Protein AF-A0A9E6T936-F1 (afdb_monomer_lite)

Secondary structure (DSSP, 8-state):
---PPBPPHHHHHHHHHHHHHTTSTT---HHHHHHHHHHHHHHT-------GGGT-TTTTS-HHHHHHHHHHHHHHHHHHHHHHHHHHHHHHHHHHHHHHS-TT---SS-SHHHHHHHHHHHH--TTSS-HHHHHHHHHHHHHHHT-TTTGGGTTT----TT--HHHHHHHHHHHHHHHHHTT-SPPP--SSTT---HHHHHHHHHHHHHHHHHHHHHHHHHTTT--EEEETTEEEEHHHHHTTTTBTTHHHHHHHHHHHHHHH-

Sequence (265 aa):
MTDFELKLIDEHCAAVVELFVYGMEYGCDEEWLAGISMLGVASGIESVNYSRARFDTTLGYCESADEFSHHQEILENKLVASLCRFNFIWSAVESIIDVAIPRKLLTKPAGKINNACYFLKYHSFLSVGFSSYICCLNKLKALMLSSSQYGEFVKSNNFGEHISLAGQGLLIAYKLRNRLVHGSLGLPTTMQEDEAHIDNEIVELCSRLVLYTIQMLIAVHYRVLIPTVSWDFEEFDIQLAFTHVQYSQGLDILKGRMQLDLALD

Foldseek 3Di:
DPPFAFDALLLLLVLVLCQVPAFQPPDDDPLLVQLSVLSVVLSPLPFDDDAPVVPDPCAPVDPVVNVQRVLLRVQVRLLVSLVVSLVSLVSSLLSLLVVLFDPPDPDVVDDSLLSLQLVCVVQFDCVPQQPVLVVLLVVLQVLQCVDPLRNVLPVVVPPDPSGDSLSSLVSSLVVVVVCVVVVNDDRDRDPDNPDDDCSSVNSSSSSVSSSLSSLRSVLSRCCVPDQWTQDVNDIDGSNLSSSQSRGPCSVVVVVVVVVVVVVVD

Organism: NCBI:txid2745510

pLDDT: mean 88.0, std 10.22, range [47.12, 98.75]

Radius of gyration: 20.25 Å; chains: 1; bounding box: 56×36×64 Å

Structure (mmCIF, N/CA/C/O backbone):
data_AF-A0A9E6T936-F1
#
_entry.id   AF-A0A9E6T936-F1
#
loop_
_atom_site.group_PDB
_atom_site.id
_atom_site.type_symbol
_atom_site.label_atom_id
_atom_site.label_alt_id
_atom_site.label_comp_id
_atom_site.label_asym_id
_atom_site.label_entity_id
_atom_site.label_seq_id
_atom_site.pdbx_PDB_ins_code
_atom_site.Cartn_x
_atom_site.Cartn_y
_atom_site.Cartn_z
_atom_site.occupancy
_atom_site.B_iso_or_equiv
_atom_site.auth_seq_id
_atom_site.auth_comp_id
_atom_site.auth_asym_id
_atom_site.auth_atom_id
_atom_site.pdbx_PDB_model_num
ATOM 1 N N . MET A 1 1 ? -5.011 20.601 -11.955 1.00 47.12 1 MET A N 1
ATOM 2 C CA . MET A 1 1 ? -4.756 19.147 -11.960 1.00 47.12 1 MET A CA 1
ATOM 3 C C . MET A 1 1 ? -6.091 18.493 -12.213 1.00 47.12 1 MET A C 1
ATOM 5 O O . MET A 1 1 ? -7.011 18.779 -11.462 1.00 47.12 1 MET A O 1
ATOM 9 N N . THR A 1 2 ? -6.234 17.747 -13.303 1.00 51.03 2 THR A N 1
ATOM 10 C CA . THR A 1 2 ? -7.419 16.912 -13.519 1.00 51.03 2 THR A CA 1
ATOM 11 C C . THR A 1 2 ? -7.448 15.859 -12.420 1.00 51.03 2 THR A C 1
ATOM 13 O O . THR A 1 2 ? -6.486 15.111 -12.251 1.00 51.03 2 THR A O 1
ATOM 16 N N . ASP A 1 3 ? -8.502 15.901 -11.613 1.00 65.12 3 ASP A N 1
ATOM 17 C CA . ASP A 1 3 ? -8.705 15.025 -10.466 1.00 65.12 3 ASP A CA 1
ATOM 18 C C . ASP A 1 3 ? -9.215 13.684 -11.004 1.00 65.12 3 ASP A C 1
ATOM 20 O O . ASP A 1 3 ? -10.414 13.463 -11.156 1.00 65.12 3 ASP A O 1
ATOM 24 N N . PHE A 1 4 ? -8.289 12.843 -11.464 1.00 83.06 4 PHE A N 1
ATOM 25 C CA . PHE A 1 4 ? -8.644 11.519 -11.957 1.00 83.06 4 PHE A CA 1
ATOM 26 C C . PHE A 1 4 ? -9.071 10.649 -10.780 1.00 83.06 4 PHE A C 1
ATOM 28 O O . PHE A 1 4 ? -8.365 10.557 -9.773 1.00 83.06 4 PHE A O 1
ATOM 35 N N . GLU A 1 5 ? -10.215 9.992 -10.931 1.00 91.56 5 GLU A N 1
ATOM 36 C CA . GLU A 1 5 ? -10.744 9.088 -9.921 1.00 91.56 5 GLU A CA 1
ATOM 37 C C . GLU A 1 5 ? -9.770 7.926 -9.684 1.00 91.56 5 GLU A C 1
ATOM 39 O O . GLU A 1 5 ? -9.318 7.256 -10.621 1.00 91.56 5 GLU A O 1
ATOM 44 N N . LEU A 1 6 ? -9.408 7.718 -8.418 1.00 93.94 6 LEU A N 1
ATOM 45 C CA . LEU A 1 6 ? -8.588 6.588 -8.002 1.00 93.94 6 LEU A CA 1
ATOM 46 C C . LEU A 1 6 ? -9.483 5.372 -7.774 1.00 93.94 6 LEU A C 1
ATOM 48 O O . LEU A 1 6 ? -10.518 5.488 -7.124 1.00 93.94 6 LEU A O 1
ATOM 52 N N . LYS A 1 7 ? -9.007 4.203 -8.200 1.00 96.06 7 LYS A N 1
ATOM 53 C CA . LYS A 1 7 ? -9.626 2.910 -7.894 1.00 96.06 7 LYS A CA 1
ATOM 54 C C . LYS A 1 7 ? -9.765 2.695 -6.385 1.00 96.06 7 LYS A C 1
ATOM 56 O O . LYS A 1 7 ? -8.995 3.264 -5.597 1.00 96.06 7 LYS A O 1
ATOM 61 N N . LEU A 1 8 ? -10.676 1.828 -5.954 1.00 96.62 8 LEU A N 1
ATOM 62 C CA . LEU A 1 8 ? -10.681 1.316 -4.577 1.00 96.62 8 LEU A CA 1
ATOM 63 C C . LEU A 1 8 ? -9.409 0.485 -4.298 1.00 96.62 8 LEU A C 1
ATOM 65 O O . LEU A 1 8 ? -8.610 0.231 -5.196 1.00 96.62 8 LEU A O 1
ATOM 69 N N . ILE A 1 9 ? -9.094 0.175 -3.032 1.00 97.69 9 ILE A N 1
ATOM 70 C CA . ILE A 1 9 ? -7.806 -0.479 -2.690 1.00 97.69 9 ILE A CA 1
ATOM 71 C C . ILE A 1 9 ? -7.726 -1.887 -3.28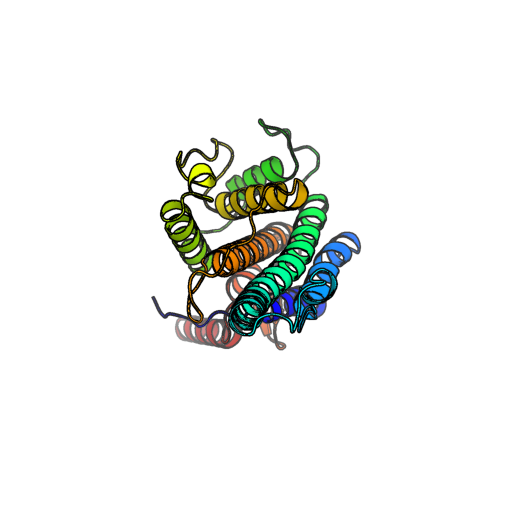4 1.00 97.69 9 ILE A C 1
ATOM 73 O O . ILE A 1 9 ? -6.690 -2.263 -3.821 1.00 97.69 9 ILE A O 1
ATOM 77 N N . ASP A 1 10 ? -8.808 -2.641 -3.188 1.00 97.50 10 ASP A N 1
ATOM 78 C CA . ASP A 1 10 ? -8.993 -3.958 -3.789 1.00 97.50 10 ASP A CA 1
ATOM 79 C C . ASP A 1 10 ? -8.877 -3.918 -5.319 1.00 97.50 10 ASP A C 1
ATOM 81 O O . ASP A 1 10 ? -8.108 -4.687 -5.895 1.00 97.50 10 ASP A O 1
ATOM 85 N N . GLU A 1 11 ? -9.535 -2.962 -5.971 1.00 97.94 11 GLU A N 1
ATOM 86 C CA . GLU A 1 11 ? -9.423 -2.745 -7.418 1.00 97.94 11 GLU A CA 1
ATOM 87 C C . GLU A 1 11 ? -8.002 -2.334 -7.840 1.00 97.94 11 GLU A C 1
ATOM 89 O O . GLU A 1 11 ? -7.504 -2.751 -8.884 1.00 97.94 11 GLU A O 1
ATOM 94 N N . HIS A 1 12 ? -7.317 -1.523 -7.029 1.00 97.88 12 HIS A N 1
ATOM 95 C CA . HIS A 1 12 ? -5.929 -1.125 -7.268 1.00 97.88 12 HIS A CA 1
ATOM 96 C C . HIS A 1 12 ? -4.981 -2.323 -7.121 1.00 97.88 12 HIS A C 1
ATOM 98 O O . HIS A 1 12 ? -4.085 -2.493 -7.949 1.00 97.88 12 HIS A O 1
ATOM 104 N N . CYS A 1 13 ? -5.198 -3.191 -6.128 1.00 98.50 13 CYS A N 1
ATOM 105 C CA . CYS A 1 13 ? -4.495 -4.470 -6.020 1.00 98.50 13 CYS A CA 1
ATOM 106 C C . CYS A 1 13 ? -4.702 -5.324 -7.277 1.00 98.50 13 CYS A C 1
ATOM 108 O O . CYS A 1 13 ? -3.716 -5.758 -7.870 1.00 98.50 13 CYS A O 1
ATOM 110 N N . ALA A 1 14 ? -5.956 -5.512 -7.703 1.00 98.06 14 ALA A N 1
ATOM 111 C CA . ALA A 1 14 ? -6.294 -6.302 -8.884 1.00 98.06 14 ALA A CA 1
ATOM 112 C C . ALA A 1 14 ? -5.615 -5.751 -10.144 1.00 98.06 14 ALA A C 1
ATOM 114 O O . ALA A 1 14 ? -4.968 -6.502 -10.866 1.00 98.06 14 ALA A O 1
ATOM 115 N N . ALA A 1 15 ? -5.668 -4.435 -10.354 1.00 97.38 15 ALA A N 1
ATOM 116 C CA . ALA A 1 15 ? -5.072 -3.797 -11.521 1.00 97.38 15 ALA A CA 1
ATOM 117 C C . ALA A 1 15 ? -3.535 -3.931 -11.550 1.00 97.38 15 ALA A C 1
ATOM 119 O O . ALA A 1 15 ? -2.949 -4.132 -12.611 1.00 97.38 15 ALA A O 1
ATOM 120 N N . VAL A 1 16 ? -2.860 -3.870 -10.392 1.00 97.31 16 VAL A N 1
ATOM 121 C CA . VAL A 1 16 ? -1.407 -4.128 -10.311 1.00 97.31 16 VAL A CA 1
ATOM 122 C C . VAL A 1 16 ? -1.084 -5.590 -10.620 1.00 97.31 16 VAL A C 1
ATOM 124 O O . VAL A 1 16 ? -0.107 -5.849 -11.319 1.00 97.31 16 VAL A O 1
ATOM 127 N N . VAL A 1 17 ? -1.887 -6.537 -10.120 1.00 96.81 17 VAL A N 1
ATOM 128 C CA . VAL A 1 17 ? -1.726 -7.970 -10.420 1.00 96.81 17 VAL A CA 1
ATOM 129 C C . VAL A 1 17 ? -1.914 -8.227 -11.908 1.00 96.81 17 VAL A C 1
ATOM 131 O O . VAL A 1 17 ? -1.073 -8.879 -12.515 1.00 96.81 17 VAL A O 1
ATOM 134 N N . GLU A 1 18 ? -2.983 -7.696 -12.496 1.00 94.94 18 GLU A N 1
ATOM 135 C CA . GLU A 1 18 ? -3.313 -7.870 -13.907 1.00 94.94 18 GLU A CA 1
ATOM 136 C C . GLU A 1 18 ? -2.194 -7.339 -14.806 1.00 94.94 18 GLU A C 1
ATOM 138 O O . GLU A 1 18 ? -1.670 -8.076 -15.641 1.00 94.94 18 GLU A O 1
ATOM 143 N N . LEU A 1 19 ? -1.759 -6.097 -14.573 1.00 95.06 19 LEU A N 1
ATOM 144 C CA . LEU A 1 19 ? -0.698 -5.477 -15.360 1.00 95.06 19 LEU A CA 1
ATOM 145 C C . LEU A 1 19 ? 0.639 -6.214 -15.209 1.00 95.06 19 LEU A C 1
ATOM 147 O O . LEU A 1 19 ? 1.376 -6.349 -16.181 1.00 95.06 19 LEU A O 1
ATOM 151 N N . PHE A 1 20 ? 0.961 -6.709 -14.011 1.00 94.62 20 PHE A N 1
ATOM 152 C CA . PHE A 1 20 ? 2.194 -7.464 -13.797 1.00 94.62 20 PHE A CA 1
ATOM 153 C C . PHE A 1 20 ? 2.145 -8.850 -14.450 1.00 94.62 20 PHE A C 1
ATOM 155 O O . PHE A 1 20 ? 3.089 -9.235 -15.125 1.00 94.62 20 PHE A O 1
ATOM 162 N N . VAL A 1 21 ? 1.068 -9.613 -14.246 1.00 92.56 21 VAL A N 1
ATOM 163 C CA . VAL A 1 21 ? 0.981 -11.014 -14.688 1.00 92.56 21 VAL A CA 1
ATOM 164 C C . VAL A 1 21 ? 0.731 -11.119 -16.188 1.00 92.56 21 VAL A C 1
ATOM 166 O O . VAL A 1 21 ? 1.361 -11.939 -16.850 1.00 92.56 21 VAL A O 1
ATOM 169 N N . TYR A 1 22 ? -0.185 -10.313 -16.723 1.00 90.38 22 TYR A N 1
ATOM 170 C CA . TYR A 1 22 ? -0.576 -10.393 -18.130 1.00 90.38 22 TYR A CA 1
ATOM 171 C C . TYR A 1 22 ? 0.158 -9.375 -18.996 1.00 90.38 22 TYR A C 1
ATOM 173 O O . TYR A 1 22 ? 0.425 -9.657 -20.158 1.00 90.38 22 TYR A O 1
ATOM 181 N N . GLY A 1 23 ? 0.524 -8.219 -18.438 1.00 89.69 23 GLY A N 1
ATOM 182 C CA . GLY A 1 23 ? 1.200 -7.178 -19.208 1.00 89.69 23 GLY A CA 1
ATOM 183 C C . GLY A 1 23 ? 2.701 -7.380 -19.382 1.00 89.69 23 GLY A C 1
ATOM 184 O O . GLY A 1 23 ? 3.296 -6.762 -20.263 1.00 89.69 23 GLY A O 1
ATOM 185 N N . MET A 1 24 ? 3.328 -8.255 -18.590 1.00 88.00 24 MET A N 1
ATOM 186 C CA . MET A 1 24 ? 4.767 -8.535 -18.654 1.00 88.00 24 MET A CA 1
ATOM 187 C C . MET A 1 24 ? 5.067 -9.927 -19.237 1.00 88.00 24 MET A C 1
ATOM 189 O O . MET A 1 24 ? 5.829 -10.689 -18.641 1.00 88.00 24 MET A O 1
ATOM 193 N N . GLU A 1 25 ? 4.486 -10.235 -20.406 1.00 67.44 25 GLU A N 1
ATOM 194 C CA . GLU A 1 25 ? 4.377 -11.560 -21.064 1.00 67.44 25 GLU A CA 1
ATOM 195 C C . GLU A 1 25 ? 5.609 -12.505 -21.003 1.00 67.44 25 GLU A C 1
ATOM 197 O O . GLU A 1 25 ? 5.433 -13.715 -21.144 1.00 67.44 25 GLU A O 1
ATOM 202 N N . TYR A 1 26 ? 6.842 -12.022 -20.775 1.00 61.03 26 TYR A N 1
ATOM 203 C CA . TYR A 1 26 ? 8.073 -12.833 -20.833 1.00 61.03 26 TYR A CA 1
ATOM 204 C C . TYR A 1 26 ? 9.158 -12.541 -19.768 1.00 61.03 26 TYR A C 1
ATOM 206 O O . TYR A 1 26 ? 10.345 -12.701 -20.059 1.00 61.03 26 TYR A O 1
ATOM 214 N N . GLY A 1 27 ? 8.826 -12.156 -18.526 1.00 61.59 27 GLY A N 1
ATOM 215 C CA . GLY A 1 27 ? 9.902 -11.903 -17.540 1.00 61.59 27 GLY A CA 1
ATOM 216 C C . GLY A 1 27 ? 9.576 -11.916 -16.050 1.00 61.59 27 GLY A C 1
ATOM 217 O O . GLY A 1 27 ? 10.326 -11.338 -15.259 1.00 61.59 27 GLY A O 1
ATOM 218 N N . CYS A 1 28 ? 8.485 -12.559 -15.643 1.00 67.00 28 CYS A N 1
ATOM 219 C CA . CYS A 1 28 ? 8.147 -12.678 -14.228 1.00 67.00 28 CYS A CA 1
ATOM 220 C C . CYS A 1 28 ? 8.894 -13.860 -13.592 1.00 67.00 28 CYS A C 1
ATOM 222 O O . CYS A 1 28 ? 8.544 -15.015 -13.828 1.00 67.00 28 CYS A O 1
ATOM 224 N N . ASP A 1 29 ? 9.896 -13.578 -12.757 1.00 78.38 29 ASP A N 1
ATOM 225 C CA . ASP A 1 29 ? 10.542 -14.617 -11.949 1.00 78.38 29 ASP A CA 1
ATOM 226 C C . ASP A 1 29 ? 9.555 -15.165 -10.900 1.00 78.38 29 ASP A C 1
ATOM 228 O O . ASP A 1 29 ? 8.748 -14.416 -10.337 1.00 78.38 29 ASP A O 1
ATOM 232 N N . GLU A 1 30 ? 9.647 -16.461 -10.577 1.00 83.75 30 GLU A N 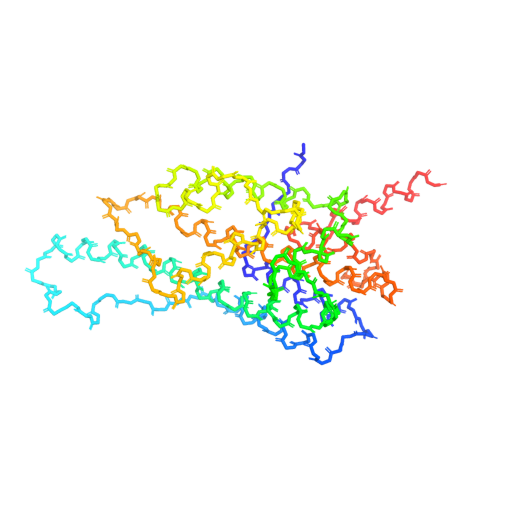1
ATOM 233 C CA . GLU A 1 30 ? 8.790 -17.112 -9.566 1.00 83.75 30 GLU A CA 1
ATOM 234 C C . GLU A 1 30 ? 8.819 -16.383 -8.210 1.00 83.75 30 GLU A C 1
ATOM 236 O O . GLU A 1 30 ? 7.814 -16.326 -7.498 1.00 83.75 30 GLU A O 1
ATOM 241 N N . GLU A 1 31 ? 9.954 -15.766 -7.867 1.00 86.44 31 GLU A N 1
ATOM 242 C CA . GLU A 1 31 ? 10.120 -15.012 -6.623 1.00 86.44 31 GLU A CA 1
ATOM 243 C C . GLU A 1 31 ? 9.224 -13.758 -6.568 1.00 86.44 31 GLU A C 1
ATOM 245 O O . GLU A 1 31 ? 8.696 -13.424 -5.504 1.00 86.44 31 GLU A O 1
ATOM 250 N N . TRP A 1 32 ? 8.981 -13.088 -7.703 1.00 91.94 32 TRP A N 1
ATOM 251 C CA . TRP A 1 32 ? 8.052 -11.954 -7.774 1.00 91.94 32 TRP A CA 1
ATOM 252 C C . TRP A 1 32 ? 6.598 -12.403 -7.631 1.00 91.94 32 TRP A C 1
ATOM 254 O O . TRP A 1 32 ? 5.807 -11.735 -6.956 1.00 91.94 32 TRP A O 1
ATOM 264 N N . LEU A 1 33 ? 6.247 -13.554 -8.214 1.00 91.94 33 LEU A N 1
ATOM 265 C CA . LEU A 1 33 ? 4.886 -14.089 -8.165 1.00 91.94 33 LEU A CA 1
ATOM 266 C C . LEU A 1 33 ? 4.417 -14.356 -6.734 1.00 91.94 33 LEU A C 1
ATOM 268 O O . LEU A 1 33 ? 3.232 -14.181 -6.454 1.00 91.94 33 LEU A O 1
ATOM 272 N N . ALA A 1 34 ? 5.315 -14.702 -5.808 1.00 92.00 34 ALA A N 1
ATOM 273 C CA . ALA A 1 34 ? 4.966 -14.854 -4.396 1.00 92.00 34 ALA A CA 1
ATOM 274 C C . ALA A 1 34 ? 4.409 -13.548 -3.795 1.00 92.00 34 ALA A C 1
ATOM 276 O O . ALA A 1 34 ? 3.356 -13.552 -3.155 1.00 92.00 34 ALA A O 1
ATOM 277 N N . GLY A 1 35 ? 5.078 -12.418 -4.046 1.00 94.12 35 GLY A N 1
ATOM 278 C CA . GLY A 1 35 ? 4.619 -11.104 -3.597 1.00 94.12 35 GLY A CA 1
ATOM 279 C C . GLY A 1 35 ? 3.354 -10.639 -4.320 1.00 94.12 35 GLY A C 1
ATOM 280 O O . GLY A 1 35 ? 2.415 -10.168 -3.680 1.00 94.12 35 GLY A O 1
ATOM 281 N N . ILE A 1 36 ? 3.288 -10.827 -5.639 1.00 96.31 36 ILE A N 1
ATOM 282 C CA . ILE A 1 36 ? 2.127 -10.443 -6.459 1.00 96.31 36 ILE A CA 1
ATOM 283 C C . ILE A 1 36 ? 0.881 -11.262 -6.096 1.00 96.31 36 ILE A C 1
ATOM 285 O O . ILE A 1 36 ? -0.212 -10.709 -6.001 1.00 96.31 36 ILE A O 1
ATOM 289 N N . SER A 1 37 ? 1.031 -12.547 -5.772 1.00 95.69 37 SER A N 1
ATOM 290 C CA . SER A 1 37 ? -0.084 -13.393 -5.322 1.00 95.69 37 SER A CA 1
ATOM 291 C C . SER A 1 37 ? -0.727 -12.873 -4.033 1.00 95.69 37 SER A C 1
ATOM 293 O O . SER A 1 37 ? -1.942 -12.969 -3.874 1.00 95.69 37 SER A O 1
ATOM 295 N N . MET A 1 38 ? 0.049 -12.262 -3.127 1.00 98.06 38 MET A N 1
ATOM 296 C CA . MET A 1 38 ? -0.506 -11.633 -1.921 1.00 98.06 38 MET A CA 1
ATOM 297 C C . MET A 1 38 ? -1.386 -10.420 -2.254 1.00 98.06 38 MET A C 1
ATOM 299 O O . MET A 1 38 ? -2.376 -10.185 -1.562 1.00 98.06 38 MET A O 1
ATOM 303 N N . LEU A 1 39 ? -1.085 -9.681 -3.329 1.00 98.25 39 LEU A N 1
ATOM 304 C CA . LEU A 1 39 ? -1.982 -8.630 -3.824 1.00 98.25 39 LEU A CA 1
ATOM 305 C C . LEU A 1 39 ? -3.282 -9.215 -4.379 1.00 98.25 39 LEU A C 1
ATOM 307 O O . LEU A 1 39 ? -4.337 -8.642 -4.134 1.00 98.25 39 LEU A O 1
ATOM 311 N N . GLY A 1 40 ? -3.223 -10.373 -5.044 1.00 97.69 40 GLY A N 1
ATOM 312 C CA . GLY A 1 40 ? -4.415 -11.097 -5.498 1.00 97.69 40 GLY A CA 1
ATOM 313 C C . GLY A 1 40 ? -5.319 -11.537 -4.340 1.00 97.69 40 GLY A C 1
ATOM 314 O O . GLY A 1 40 ? -6.543 -11.424 -4.415 1.00 97.69 40 GLY A O 1
ATOM 315 N N . VAL A 1 41 ? -4.728 -11.970 -3.220 1.00 98.06 41 VAL A N 1
ATOM 316 C CA . VAL A 1 41 ? -5.492 -12.246 -1.992 1.00 98.06 41 VAL A CA 1
ATOM 317 C C . VAL A 1 41 ? -6.099 -10.957 -1.439 1.00 98.06 41 VAL A C 1
ATOM 319 O O . VAL A 1 41 ? -7.283 -10.937 -1.118 1.00 98.06 41 VAL A O 1
ATOM 322 N N . ALA A 1 42 ? -5.327 -9.868 -1.371 1.00 98.25 42 ALA A N 1
ATOM 323 C CA . ALA A 1 42 ? -5.812 -8.574 -0.890 1.00 98.25 42 ALA A CA 1
ATOM 324 C C . ALA A 1 42 ? -6.992 -8.027 -1.718 1.00 98.25 42 ALA A C 1
ATOM 326 O O . ALA A 1 42 ? -7.940 -7.490 -1.138 1.00 98.25 42 ALA A O 1
ATOM 327 N N . SER A 1 43 ? -6.960 -8.185 -3.048 1.00 98.00 43 SER A N 1
ATOM 328 C CA . SER A 1 43 ? -8.069 -7.800 -3.929 1.00 98.00 43 SER A CA 1
ATOM 329 C C . SER A 1 43 ? -9.307 -8.671 -3.743 1.00 98.00 43 SER A C 1
ATOM 331 O O . SER A 1 43 ? -10.415 -8.175 -3.872 1.00 98.00 43 SER A O 1
ATOM 333 N N . GLY A 1 44 ? -9.138 -9.954 -3.413 1.00 97.00 44 GLY A N 1
ATOM 334 C CA . GLY A 1 44 ? -10.254 -10.885 -3.221 1.00 97.00 44 GLY A CA 1
ATOM 335 C C . GLY A 1 44 ? -10.973 -10.771 -1.872 1.00 97.00 44 GLY A C 1
ATOM 336 O O . GLY A 1 44 ? -11.951 -11.479 -1.643 1.00 97.00 44 GLY A O 1
ATOM 337 N N . ILE A 1 45 ? -10.504 -9.925 -0.948 1.00 96.25 45 ILE A N 1
ATOM 338 C CA . ILE A 1 45 ? -11.191 -9.709 0.332 1.00 96.25 45 ILE A CA 1
ATOM 339 C C . ILE A 1 45 ? -12.395 -8.802 0.086 1.00 96.25 45 ILE A C 1
ATOM 341 O O . ILE A 1 45 ? -12.249 -7.584 0.040 1.00 96.25 45 ILE A O 1
ATOM 345 N N . GLU A 1 46 ? -13.583 -9.386 -0.018 1.00 90.00 46 GLU A N 1
ATOM 346 C CA . GLU A 1 46 ? -14.842 -8.633 -0.107 1.00 90.00 46 GLU A CA 1
ATOM 347 C C . GLU A 1 46 ? -15.292 -8.126 1.271 1.00 90.00 46 GLU A C 1
ATOM 349 O O . GLU A 1 46 ? -15.712 -6.982 1.429 1.00 90.00 46 GLU A O 1
ATOM 354 N N . SER A 1 47 ? -15.180 -8.971 2.299 1.00 89.31 47 SER A N 1
ATOM 355 C CA . SER A 1 47 ? -15.594 -8.655 3.668 1.00 89.31 47 SER A CA 1
ATOM 356 C C . SER A 1 47 ? -14.824 -9.480 4.700 1.00 89.31 47 SER A C 1
ATOM 358 O O . SER A 1 47 ? -14.226 -10.510 4.386 1.00 89.31 47 SER A O 1
ATOM 360 N N . VAL A 1 48 ? -14.841 -9.023 5.953 1.00 92.25 48 VAL A N 1
ATOM 361 C CA . VAL A 1 48 ? -14.355 -9.783 7.109 1.00 92.25 48 VAL A CA 1
ATOM 362 C C . VAL A 1 48 ? -15.471 -9.829 8.143 1.00 92.25 48 VAL A C 1
ATOM 364 O O . VAL A 1 48 ? -16.040 -8.797 8.474 1.00 92.25 48 VAL A O 1
ATOM 367 N N . ASN A 1 49 ? -15.790 -11.023 8.644 1.00 90.94 49 ASN A N 1
ATOM 368 C CA . ASN A 1 49 ? -16.798 -11.197 9.686 1.00 90.94 49 ASN A CA 1
ATOM 369 C C . ASN A 1 49 ? -16.157 -10.989 11.064 1.00 90.94 49 ASN A C 1
ATOM 371 O O . ASN A 1 49 ? -15.448 -11.868 11.568 1.00 90.94 49 ASN A O 1
ATOM 375 N N . TYR A 1 50 ? -16.410 -9.826 11.658 1.00 89.75 50 TYR A N 1
ATOM 376 C CA . TYR A 1 50 ? -16.074 -9.507 13.036 1.00 89.75 50 TYR A CA 1
ATOM 377 C C . TYR A 1 50 ? -17.362 -9.325 13.848 1.00 89.75 50 TYR A C 1
ATOM 379 O O . TYR A 1 50 ? -18.296 -8.659 13.408 1.00 89.75 50 TYR A O 1
ATOM 387 N N . SER A 1 51 ? -17.417 -9.937 15.035 1.00 90.62 51 SER A N 1
ATOM 388 C CA . SER A 1 51 ? -18.575 -9.815 15.920 1.00 90.62 51 SER A CA 1
ATOM 389 C C . SER A 1 51 ? -18.178 -9.759 17.390 1.00 90.62 51 SER A C 1
ATOM 391 O O . SER A 1 51 ? -17.492 -10.659 17.894 1.00 90.62 51 SER A O 1
ATOM 393 N N . ARG A 1 52 ? -18.653 -8.717 18.080 1.00 88.81 52 ARG A N 1
ATOM 394 C CA . ARG A 1 52 ? -18.461 -8.481 19.517 1.00 88.81 52 ARG A CA 1
ATOM 395 C C . ARG A 1 52 ? -19.334 -9.390 20.367 1.00 88.81 52 ARG A C 1
ATOM 397 O O . ARG A 1 52 ? -18.906 -9.796 21.446 1.00 88.81 52 ARG A O 1
ATOM 404 N N . ALA A 1 53 ? -20.494 -9.796 19.846 1.00 88.44 53 ALA A N 1
ATOM 405 C CA . ALA A 1 53 ? -21.430 -10.704 20.514 1.00 88.44 53 ALA A CA 1
ATOM 406 C C . ALA A 1 53 ? -20.770 -12.009 20.997 1.00 88.44 53 ALA A C 1
ATOM 408 O O . ALA A 1 53 ? -21.204 -12.614 21.972 1.00 88.44 53 ALA A O 1
ATOM 409 N N . ARG A 1 54 ? -19.673 -12.436 20.355 1.00 86.69 54 ARG A N 1
ATOM 410 C CA . ARG A 1 54 ? -18.899 -13.622 20.757 1.00 86.69 54 ARG A CA 1
ATOM 411 C C . ARG A 1 54 ? -18.270 -13.515 22.149 1.00 86.69 54 ARG A C 1
ATOM 413 O O . ARG A 1 54 ? -17.935 -14.546 22.728 1.00 86.69 54 ARG A O 1
ATOM 420 N N . PHE A 1 55 ? -18.080 -12.301 22.658 1.00 84.50 55 PHE A N 1
ATOM 421 C CA . PHE A 1 55 ? -17.406 -12.028 23.929 1.00 84.50 55 PHE A CA 1
ATOM 422 C C . PHE A 1 55 ? -18.283 -11.241 24.911 1.00 84.50 55 PHE A C 1
ATOM 424 O O . PHE A 1 55 ? -17.837 -10.950 26.019 1.00 84.50 55 PHE A O 1
ATOM 431 N N . ASP A 1 56 ? -19.520 -10.923 24.526 1.00 86.62 56 ASP A N 1
ATOM 432 C CA . ASP A 1 56 ? -20.466 -10.164 25.336 1.00 86.62 56 ASP A CA 1
ATOM 433 C C . ASP A 1 56 ? -21.526 -11.093 25.941 1.00 86.62 56 ASP A C 1
ATOM 435 O O . ASP A 1 56 ? -22.545 -11.412 25.330 1.00 86.62 56 ASP A O 1
ATOM 439 N N . THR A 1 57 ? -21.288 -11.543 27.175 1.00 87.31 57 THR A N 1
ATOM 440 C CA . THR A 1 57 ? -22.255 -12.365 27.922 1.00 87.31 57 THR A CA 1
ATOM 441 C C . THR A 1 57 ? -23.479 -11.577 28.395 1.00 87.31 57 THR A C 1
ATOM 443 O O . THR A 1 57 ? -24.398 -12.170 28.957 1.00 87.31 57 THR A O 1
ATOM 446 N N . THR A 1 58 ? -23.468 -10.252 28.229 1.00 87.94 58 THR A N 1
ATOM 447 C CA . THR A 1 58 ? -24.520 -9.324 28.662 1.00 87.94 58 THR A CA 1
ATOM 448 C C . THR A 1 58 ? -25.362 -8.784 27.508 1.00 87.94 58 THR A C 1
ATOM 450 O O . THR A 1 58 ? -26.242 -7.955 27.741 1.00 87.94 58 THR A O 1
ATOM 453 N N . LEU A 1 59 ? -25.157 -9.298 26.293 1.00 88.06 59 LEU A N 1
ATOM 454 C CA . LEU A 1 59 ? -25.981 -8.971 25.135 1.00 88.06 59 LEU A CA 1
ATOM 455 C C . LEU A 1 59 ? -27.458 -9.309 25.401 1.00 88.06 59 LEU A C 1
ATOM 457 O O . LEU A 1 59 ? -27.782 -10.413 25.850 1.00 88.06 59 LEU A O 1
ATOM 461 N N . GLY A 1 60 ? -28.356 -8.370 25.110 1.00 88.69 60 GLY A N 1
ATOM 462 C CA . GLY A 1 60 ? -29.802 -8.522 25.284 1.00 88.69 60 GLY A CA 1
ATOM 463 C C . GLY A 1 60 ? -30.320 -8.157 26.678 1.00 88.69 60 GLY A C 1
ATOM 464 O O . GLY A 1 60 ? -31.522 -8.267 26.926 1.00 88.69 60 GLY A O 1
ATOM 465 N N . TYR A 1 61 ? -29.446 -7.748 27.606 1.00 90.75 61 TYR A N 1
ATOM 466 C CA . TYR A 1 61 ? -29.853 -7.338 28.956 1.00 90.75 61 TYR A CA 1
ATOM 467 C C . TYR A 1 61 ? -30.166 -5.840 29.057 1.00 90.75 61 TYR A C 1
ATOM 469 O O . TYR A 1 61 ? -30.898 -5.436 29.963 1.00 90.75 61 TYR A O 1
ATOM 477 N N . CYS A 1 62 ? -29.610 -5.011 28.169 1.00 92.69 62 CYS A N 1
ATOM 478 C CA . CYS A 1 62 ? -29.796 -3.563 28.176 1.00 92.69 62 CYS A CA 1
ATOM 479 C C . CYS A 1 62 ? -29.773 -3.017 26.748 1.00 92.69 62 CYS A C 1
ATOM 481 O O . CYS A 1 62 ? -28.719 -2.975 26.120 1.00 92.69 62 CYS A O 1
ATOM 483 N N . GLU A 1 63 ? -30.919 -2.521 26.285 1.00 90.38 63 GLU A N 1
ATOM 484 C CA . GLU A 1 63 ? -31.105 -2.007 24.923 1.00 90.38 63 GLU A CA 1
ATOM 485 C C . GLU A 1 63 ? -30.061 -0.946 24.539 1.00 90.38 63 GLU A C 1
ATOM 487 O O . GLU A 1 63 ? -29.409 -1.073 23.510 1.00 90.38 63 GLU A O 1
ATOM 492 N N . SER A 1 64 ? -29.805 0.043 25.402 1.00 89.31 64 SER A N 1
ATOM 493 C CA . SER A 1 64 ? -28.802 1.083 25.119 1.00 89.31 64 SER A CA 1
ATOM 494 C C . SER A 1 64 ? -27.364 0.552 25.080 1.00 89.31 64 SER A C 1
ATOM 496 O O . SER A 1 64 ? -26.516 1.109 24.386 1.00 89.31 64 SER A O 1
ATOM 498 N N . ALA A 1 65 ? -27.058 -0.506 25.840 1.00 89.19 65 ALA A N 1
ATOM 499 C CA . ALA A 1 65 ? -25.740 -1.139 25.785 1.00 89.19 65 ALA A CA 1
ATOM 500 C C . ALA A 1 65 ? -25.582 -1.967 24.502 1.00 89.19 65 ALA A C 1
ATOM 502 O O . ALA A 1 65 ? -24.521 -1.925 23.877 1.00 89.19 65 ALA A O 1
ATOM 503 N N . ASP A 1 66 ? -26.642 -2.665 24.092 1.00 89.88 66 ASP A N 1
ATOM 504 C CA . ASP A 1 66 ? -26.686 -3.442 22.854 1.00 89.88 66 ASP A CA 1
ATOM 505 C C . ASP A 1 66 ? -26.552 -2.529 21.624 1.00 89.88 66 ASP A C 1
ATOM 507 O O . ASP A 1 66 ? -25.770 -2.822 20.721 1.00 89.88 66 ASP A O 1
ATOM 511 N N . GLU A 1 67 ? -27.241 -1.386 21.621 1.00 89.12 67 GLU A N 1
ATOM 512 C CA . GLU A 1 67 ? -27.164 -0.363 20.572 1.00 89.12 67 GLU A CA 1
ATOM 513 C C . GLU A 1 67 ? -25.749 0.223 20.452 1.00 89.12 67 GLU A C 1
ATOM 515 O O . GLU A 1 67 ? -25.175 0.265 19.362 1.00 89.12 67 GLU A O 1
ATOM 520 N N . PHE A 1 68 ? -25.122 0.595 21.574 1.00 88.44 68 PHE A N 1
ATOM 521 C CA . PHE A 1 68 ? -23.717 1.014 21.581 1.00 88.44 68 PHE A CA 1
ATOM 522 C C . PHE A 1 68 ? -22.789 -0.081 21.032 1.00 88.44 68 PHE A C 1
ATOM 524 O O . PHE A 1 68 ? -21.908 0.191 20.213 1.00 88.44 68 PHE A O 1
ATOM 531 N N . SER A 1 69 ? -22.982 -1.329 21.472 1.00 89.62 69 SER A N 1
ATOM 532 C CA . SER A 1 69 ? -22.174 -2.471 21.033 1.00 89.62 69 SER A CA 1
ATOM 533 C C . SER A 1 69 ? -22.311 -2.711 19.528 1.00 89.62 69 SER A C 1
ATOM 535 O O . SER A 1 69 ? -21.311 -2.981 18.861 1.00 89.62 69 SER A O 1
ATOM 537 N N . HIS A 1 70 ? -23.516 -2.534 18.980 1.00 89.19 70 HIS A N 1
ATOM 538 C CA . HIS A 1 70 ? -23.793 -2.640 17.553 1.00 89.19 70 HIS A CA 1
ATOM 539 C C . HIS A 1 70 ? -23.063 -1.567 16.731 1.00 89.19 70 HIS A C 1
ATOM 541 O O . HIS A 1 70 ? -22.367 -1.903 15.772 1.00 89.19 70 HIS A O 1
ATOM 547 N N . HIS A 1 71 ? -23.136 -0.294 17.133 1.00 88.62 71 HIS A N 1
ATOM 548 C CA . HIS A 1 71 ? -22.411 0.787 16.452 1.00 88.62 71 HIS A CA 1
ATOM 549 C C . HIS A 1 71 ? -20.895 0.587 16.498 1.00 88.62 71 HIS A C 1
ATOM 551 O O . HIS A 1 71 ? -20.198 0.749 15.492 1.00 88.62 71 HIS A O 1
ATOM 557 N N . GLN A 1 72 ? -20.383 0.155 17.649 1.00 90.19 72 GLN A N 1
ATOM 558 C CA . GLN A 1 72 ? -18.974 -0.176 17.808 1.00 90.19 72 GLN A CA 1
ATOM 559 C C . GLN A 1 72 ? -18.558 -1.356 16.914 1.00 90.19 72 GLN A C 1
ATOM 561 O O . GLN A 1 72 ? -17.479 -1.333 16.325 1.00 90.19 72 GLN A O 1
ATOM 566 N N . GLU A 1 73 ? -19.416 -2.367 16.765 1.00 90.62 73 GLU A N 1
ATOM 567 C CA . GLU A 1 73 ? -19.170 -3.514 15.889 1.00 90.62 73 GLU A CA 1
ATOM 568 C C . GLU A 1 73 ? -19.114 -3.108 14.408 1.00 90.62 73 GLU A C 1
ATOM 570 O O . GLU A 1 73 ? -18.244 -3.595 13.684 1.00 90.62 73 GLU A O 1
ATOM 575 N N . ILE A 1 74 ? -19.985 -2.203 13.944 1.00 89.06 74 ILE A N 1
ATOM 576 C CA . ILE A 1 74 ? -19.947 -1.669 12.568 1.00 89.06 74 ILE A CA 1
ATOM 577 C C . ILE A 1 74 ? -18.608 -0.970 12.302 1.00 89.06 74 ILE A C 1
ATOM 579 O O . ILE A 1 74 ? -17.954 -1.216 11.281 1.00 89.06 74 ILE A O 1
ATOM 583 N N . LEU A 1 75 ? -18.181 -0.125 13.241 1.00 88.69 75 LEU A N 1
ATOM 584 C CA . LEU A 1 75 ? -16.925 0.608 13.159 1.00 88.69 75 LEU A CA 1
ATOM 585 C C . LEU A 1 75 ? -15.711 -0.329 13.093 1.00 88.69 75 LEU A C 1
ATOM 587 O O . LEU A 1 75 ? -14.856 -0.209 12.207 1.00 88.69 75 LEU A O 1
ATOM 591 N N . GLU A 1 76 ? -15.637 -1.268 14.037 1.00 90.69 76 GLU A N 1
ATOM 592 C CA . GLU A 1 76 ? -14.550 -2.237 14.142 1.00 90.69 76 GLU A CA 1
ATOM 593 C C . GLU A 1 76 ? -14.517 -3.160 12.920 1.00 90.69 76 GLU A C 1
ATOM 595 O O . GLU A 1 76 ? -13.432 -3.414 12.401 1.00 90.69 76 GLU A O 1
ATOM 600 N N . ASN A 1 77 ? -15.669 -3.591 12.390 1.00 91.06 77 ASN A N 1
ATOM 601 C CA . ASN A 1 77 ? -15.746 -4.392 11.162 1.00 91.06 77 ASN A CA 1
ATOM 602 C C . ASN A 1 77 ? -15.045 -3.706 9.985 1.00 91.06 77 ASN A C 1
ATOM 604 O O . ASN A 1 77 ? -14.226 -4.328 9.302 1.00 91.06 77 ASN A O 1
ATOM 608 N N . LYS A 1 78 ? -15.326 -2.415 9.764 1.00 90.19 78 LYS A N 1
ATOM 609 C CA . LYS A 1 78 ? -14.709 -1.648 8.673 1.00 90.19 78 LYS A CA 1
ATOM 610 C C . LYS A 1 78 ? -13.189 -1.577 8.835 1.00 90.19 78 LYS A C 1
ATOM 612 O O . LYS A 1 78 ? -12.449 -1.893 7.903 1.00 90.19 78 LYS A O 1
ATOM 617 N N . LEU A 1 79 ? -12.721 -1.232 10.037 1.00 92.44 79 LEU A N 1
ATOM 618 C CA . LEU A 1 79 ? -11.291 -1.151 10.333 1.00 92.44 79 LEU A CA 1
ATOM 619 C C . LEU A 1 79 ? -10.599 -2.517 10.206 1.00 92.44 79 LEU A C 1
ATOM 621 O O . LEU A 1 79 ? -9.520 -2.605 9.624 1.00 92.44 79 LEU A O 1
ATOM 625 N N . VAL A 1 80 ? -11.210 -3.587 10.718 1.00 94.06 80 VAL A N 1
ATOM 626 C CA . VAL A 1 80 ? -10.679 -4.955 10.648 1.00 94.06 80 VAL A CA 1
ATOM 627 C C . VAL A 1 80 ? -10.562 -5.422 9.198 1.00 94.06 80 VAL A C 1
ATOM 629 O O . VAL A 1 80 ? -9.533 -5.995 8.836 1.00 94.06 80 VAL A O 1
ATOM 632 N N . ALA A 1 81 ? -11.554 -5.139 8.349 1.00 94.38 81 ALA A N 1
ATOM 633 C CA . ALA A 1 81 ? -11.478 -5.445 6.923 1.00 94.38 81 ALA A CA 1
ATOM 634 C C . ALA A 1 81 ? -10.294 -4.724 6.252 1.00 94.38 81 ALA A C 1
ATOM 636 O O . ALA A 1 81 ? -9.495 -5.353 5.551 1.00 94.38 81 ALA A O 1
ATOM 637 N N . SER A 1 82 ? -10.119 -3.430 6.532 1.00 95.56 82 SER A N 1
ATOM 638 C CA . SER A 1 82 ? -8.992 -2.642 6.019 1.00 95.56 82 SER A CA 1
ATOM 639 C C . SER A 1 82 ? -7.637 -3.125 6.538 1.00 95.56 82 SER A C 1
ATOM 641 O O . SER A 1 82 ? -6.688 -3.221 5.762 1.00 95.56 82 SER A O 1
ATOM 643 N N . LEU A 1 83 ? -7.532 -3.492 7.818 1.00 96.62 83 LEU A N 1
ATOM 644 C CA . LEU A 1 83 ? -6.312 -4.055 8.409 1.00 96.62 83 LEU A CA 1
ATOM 645 C C . LEU A 1 83 ? -5.968 -5.429 7.823 1.00 96.62 83 LEU A C 1
ATOM 647 O O . LEU A 1 83 ? -4.795 -5.716 7.583 1.00 96.62 83 LEU A O 1
ATOM 651 N N . CYS A 1 84 ? -6.973 -6.271 7.570 1.00 97.31 84 CYS A N 1
ATOM 652 C CA . CYS A 1 84 ? -6.791 -7.566 6.921 1.00 97.31 84 CYS A CA 1
ATOM 653 C C . CYS A 1 84 ? -6.178 -7.382 5.528 1.00 97.31 84 CYS A C 1
ATOM 655 O O . CYS A 1 84 ? -5.126 -7.950 5.229 1.00 97.31 84 CYS A O 1
ATOM 657 N N . ARG A 1 85 ? -6.765 -6.495 4.716 1.00 97.94 85 ARG A N 1
ATOM 658 C CA . ARG A 1 85 ? -6.242 -6.163 3.386 1.00 97.94 85 ARG A CA 1
ATOM 659 C C . ARG A 1 85 ? -4.840 -5.555 3.453 1.00 97.94 85 ARG A C 1
ATOM 661 O O . ARG A 1 85 ? -3.950 -5.986 2.721 1.00 97.94 85 ARG A O 1
ATOM 668 N N . PHE A 1 86 ? -4.619 -4.608 4.366 1.00 98.38 86 PHE A N 1
ATOM 669 C CA . PHE A 1 86 ? -3.311 -3.997 4.596 1.00 98.38 86 PHE A CA 1
ATOM 670 C C . PHE A 1 86 ? -2.234 -5.037 4.922 1.00 98.38 86 PHE A C 1
ATOM 672 O O . PHE A 1 86 ? -1.131 -4.934 4.397 1.00 98.38 86 PHE A O 1
ATOM 679 N N . ASN A 1 87 ? -2.537 -6.055 5.734 1.00 98.12 87 ASN A N 1
ATOM 680 C CA . ASN A 1 87 ? -1.571 -7.102 6.070 1.00 98.12 87 ASN A CA 1
ATOM 681 C C . ASN A 1 87 ? -1.118 -7.896 4.839 1.00 98.12 87 ASN A C 1
ATOM 683 O O . ASN A 1 87 ? 0.078 -8.134 4.693 1.00 98.12 87 ASN A O 1
ATOM 687 N N . PHE A 1 88 ? -2.025 -8.247 3.924 1.00 98.50 88 PHE A N 1
ATOM 688 C CA . PHE A 1 88 ? -1.644 -8.924 2.679 1.00 98.50 88 PHE A CA 1
ATOM 689 C C . PHE A 1 88 ? -0.849 -8.008 1.737 1.00 98.50 88 PHE A C 1
ATOM 691 O O . PHE A 1 88 ? 0.168 -8.431 1.188 1.00 98.50 88 PHE A O 1
ATOM 698 N N . ILE A 1 89 ? -1.233 -6.733 1.615 1.00 98.75 89 ILE A N 1
ATOM 699 C CA . ILE A 1 89 ? -0.458 -5.736 0.852 1.00 98.75 89 ILE A CA 1
ATOM 700 C C . ILE A 1 89 ? 0.943 -5.547 1.460 1.00 98.75 89 ILE A C 1
ATOM 702 O O . ILE A 1 89 ? 1.939 -5.420 0.746 1.00 98.75 89 ILE A O 1
ATOM 706 N N . TRP A 1 90 ? 1.042 -5.560 2.787 1.00 98.38 90 TRP A N 1
ATOM 707 C CA . TRP A 1 90 ? 2.309 -5.477 3.499 1.00 98.38 90 TRP A CA 1
ATOM 708 C C . TRP A 1 90 ? 3.180 -6.720 3.253 1.00 98.38 90 TRP A C 1
ATOM 710 O O . TRP A 1 90 ? 4.363 -6.598 2.936 1.00 98.38 90 TRP A O 1
ATOM 720 N N . SER A 1 91 ? 2.601 -7.921 3.317 1.00 97.81 91 SER A N 1
ATOM 721 C CA . SER A 1 91 ? 3.300 -9.162 2.960 1.00 97.81 91 SER A CA 1
ATOM 722 C C . SER A 1 91 ? 3.797 -9.155 1.511 1.00 97.81 91 SER A C 1
ATOM 724 O O . SER A 1 91 ? 4.907 -9.626 1.246 1.00 97.81 91 SER A O 1
ATOM 726 N N . ALA A 1 92 ? 3.024 -8.571 0.588 1.00 98.12 92 ALA A N 1
ATOM 727 C CA . ALA A 1 92 ? 3.443 -8.379 -0.796 1.00 98.12 92 ALA A CA 1
ATOM 728 C C . ALA A 1 92 ? 4.713 -7.521 -0.883 1.00 98.12 92 ALA A C 1
ATOM 730 O O . ALA A 1 92 ? 5.706 -7.960 -1.465 1.00 98.12 92 ALA A O 1
ATOM 731 N N . VAL A 1 93 ? 4.728 -6.331 -0.262 1.00 98.06 93 VAL A N 1
ATOM 732 C CA . VAL A 1 93 ? 5.901 -5.442 -0.338 1.00 98.06 93 VAL A CA 1
ATOM 733 C C . VAL A 1 93 ? 7.124 -6.036 0.357 1.00 98.06 93 VAL A C 1
ATOM 735 O O . VAL A 1 93 ? 8.233 -5.888 -0.148 1.00 98.06 93 VAL A O 1
ATOM 738 N N . GLU A 1 94 ? 6.960 -6.745 1.480 1.00 96.44 94 GLU A N 1
ATOM 739 C CA . GLU A 1 94 ? 8.093 -7.384 2.161 1.00 96.44 94 GLU A CA 1
ATOM 740 C C . GLU A 1 94 ? 8.758 -8.459 1.301 1.00 96.44 94 GLU A C 1
ATOM 742 O O . GLU A 1 94 ? 9.987 -8.565 1.329 1.00 96.44 94 GLU A O 1
ATOM 747 N N . SER A 1 95 ? 7.955 -9.222 0.555 1.00 95.56 95 SER A N 1
ATOM 748 C CA . SER A 1 95 ? 8.433 -10.255 -0.370 1.00 95.56 95 SER A CA 1
ATOM 749 C C . SER A 1 95 ? 9.101 -9.619 -1.587 1.00 95.56 95 SER A C 1
ATOM 751 O O . SER A 1 95 ? 10.220 -9.970 -1.939 1.00 95.56 95 SER A O 1
ATOM 753 N N . ILE A 1 96 ? 8.466 -8.601 -2.174 1.00 95.81 96 ILE A N 1
ATOM 754 C CA . ILE A 1 96 ? 8.996 -7.879 -3.336 1.00 95.81 96 ILE A CA 1
ATOM 755 C C . ILE A 1 96 ? 10.320 -7.183 -3.012 1.00 95.81 96 ILE A C 1
ATOM 757 O O . ILE A 1 96 ? 11.226 -7.192 -3.838 1.00 95.81 96 ILE A O 1
ATOM 761 N N . ILE A 1 97 ? 10.482 -6.616 -1.813 1.00 95.56 97 ILE A N 1
ATOM 762 C CA . ILE A 1 97 ? 11.751 -6.001 -1.401 1.00 95.56 97 ILE A CA 1
ATOM 763 C C . ILE A 1 97 ? 12.907 -7.013 -1.433 1.00 95.56 97 ILE A C 1
ATOM 765 O O . ILE A 1 97 ? 14.013 -6.632 -1.813 1.00 95.56 97 ILE A O 1
ATOM 769 N N . ASP A 1 98 ? 12.679 -8.279 -1.064 1.00 92.81 98 ASP A N 1
ATOM 770 C CA . ASP A 1 98 ? 13.743 -9.298 -1.054 1.00 92.81 98 ASP A CA 1
ATOM 771 C C . ASP A 1 98 ? 14.273 -9.630 -2.453 1.00 92.81 98 ASP A C 1
ATOM 773 O O . ASP A 1 98 ? 15.431 -10.041 -2.580 1.00 92.81 98 ASP A O 1
ATOM 777 N N . VAL A 1 99 ? 13.442 -9.424 -3.476 1.00 92.12 99 VAL A N 1
ATOM 778 C CA . VAL A 1 99 ? 13.750 -9.718 -4.881 1.00 92.12 99 VAL A CA 1
ATOM 779 C C . VAL A 1 99 ? 14.234 -8.464 -5.608 1.00 92.12 99 VAL A C 1
ATOM 781 O O . VAL A 1 99 ? 15.269 -8.465 -6.273 1.00 92.12 99 VAL A O 1
ATOM 784 N N . ALA A 1 100 ? 13.515 -7.353 -5.444 1.00 91.19 100 ALA A N 1
ATOM 785 C CA . ALA A 1 100 ? 13.759 -6.117 -6.175 1.00 91.19 100 ALA A CA 1
ATOM 786 C C . ALA A 1 100 ? 15.070 -5.429 -5.772 1.00 91.19 100 ALA A C 1
ATOM 788 O O . ALA A 1 100 ? 15.666 -4.715 -6.583 1.00 91.19 100 ALA A O 1
ATOM 789 N N . ILE A 1 101 ? 15.500 -5.598 -4.515 1.00 90.88 101 ILE A N 1
ATOM 790 C CA . ILE A 1 101 ? 16.576 -4.808 -3.916 1.00 90.88 101 ILE A CA 1
ATOM 791 C C . ILE A 1 101 ? 17.821 -5.675 -3.674 1.00 90.88 101 ILE A C 1
ATOM 793 O O . ILE A 1 101 ? 17.758 -6.685 -2.971 1.00 90.88 101 ILE A O 1
ATOM 797 N N . PRO A 1 102 ? 19.008 -5.262 -4.1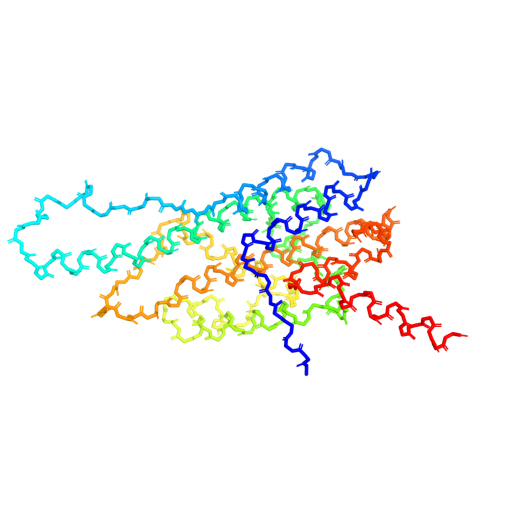63 1.00 84.50 102 PRO A N 1
ATOM 798 C CA . PRO A 1 102 ? 20.239 -6.016 -3.948 1.00 84.50 102 PRO A CA 1
ATOM 799 C C . PRO A 1 102 ? 20.583 -6.199 -2.459 1.00 84.50 102 PRO A C 1
ATOM 801 O O . PRO A 1 102 ? 20.719 -5.229 -1.709 1.00 84.50 102 PRO A O 1
ATOM 804 N N . ARG A 1 103 ? 20.862 -7.445 -2.043 1.00 74.56 103 ARG A N 1
ATOM 805 C CA . ARG A 1 103 ? 21.172 -7.826 -0.642 1.00 74.56 103 ARG A CA 1
ATOM 806 C C . ARG A 1 103 ? 22.378 -7.105 -0.012 1.00 74.56 103 ARG A C 1
ATOM 808 O O . ARG A 1 103 ? 22.545 -7.142 1.202 1.00 74.56 103 ARG A O 1
ATOM 815 N N . LYS A 1 104 ? 23.240 -6.469 -0.814 1.00 71.25 104 LYS A N 1
ATOM 816 C CA . LYS A 1 104 ? 24.486 -5.816 -0.362 1.00 71.25 104 LYS A CA 1
ATOM 817 C C . LYS A 1 104 ? 24.320 -4.352 0.066 1.00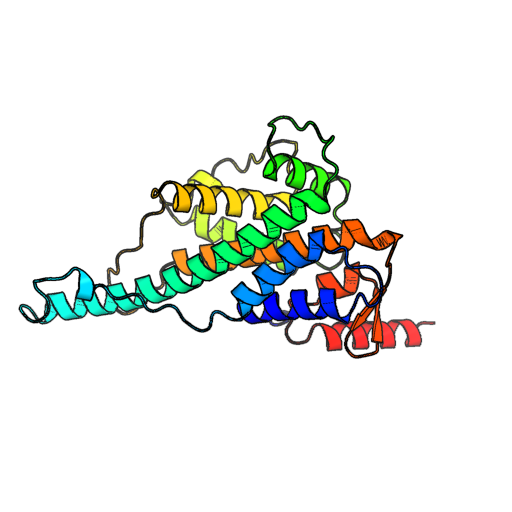 71.25 104 LYS A C 1
ATOM 819 O O . LYS A 1 104 ? 25.317 -3.707 0.385 1.00 71.25 104 LYS A O 1
ATOM 824 N N . LEU A 1 105 ? 23.104 -3.809 0.079 1.00 72.62 105 LEU A N 1
ATOM 825 C CA . LEU A 1 105 ? 22.869 -2.457 0.582 1.00 72.62 105 LEU A CA 1
ATOM 826 C C . LEU A 1 105 ? 23.005 -2.443 2.110 1.00 72.62 105 LEU A C 1
ATOM 828 O O . LEU A 1 105 ? 22.143 -2.926 2.840 1.00 72.62 105 LEU A O 1
ATOM 832 N N . LEU A 1 106 ? 24.131 -1.916 2.591 1.00 68.38 106 LEU A N 1
ATOM 833 C CA . LEU A 1 106 ? 24.404 -1.709 4.011 1.00 68.38 106 LEU A CA 1
ATOM 834 C C . LEU A 1 106 ? 24.006 -0.282 4.393 1.00 68.38 106 LEU A C 1
ATOM 836 O O . LEU A 1 106 ? 24.859 0.602 4.500 1.00 68.38 106 LEU A O 1
ATOM 840 N N . THR A 1 107 ? 22.708 -0.029 4.569 1.00 72.25 107 THR A N 1
ATOM 841 C CA . THR A 1 107 ? 22.260 1.282 5.049 1.00 72.25 107 THR A CA 1
ATOM 842 C C . THR A 1 107 ? 22.506 1.435 6.543 1.00 72.25 107 THR A C 1
ATOM 844 O O . THR A 1 107 ? 22.535 0.469 7.308 1.00 72.25 107 THR A O 1
ATOM 847 N N . LYS A 1 108 ? 22.646 2.686 6.981 1.00 76.69 108 LYS A N 1
ATOM 848 C CA . LYS A 1 108 ? 22.589 3.063 8.392 1.00 76.69 108 LYS A CA 1
ATOM 849 C C . LYS A 1 108 ? 21.397 4.006 8.571 1.00 76.69 108 LYS A C 1
ATOM 851 O O . LYS A 1 108 ? 21.430 5.081 7.979 1.00 76.69 108 LYS A O 1
ATOM 856 N N . PRO A 1 109 ? 20.368 3.633 9.354 1.00 81.06 109 PRO A N 1
ATOM 857 C CA . PRO A 1 109 ? 20.197 2.374 10.090 1.00 81.06 109 PRO A CA 1
ATOM 858 C C . PRO A 1 109 ? 19.974 1.156 9.179 1.00 81.06 109 PRO A C 1
ATOM 860 O O . PRO A 1 109 ? 19.464 1.282 8.066 1.00 81.06 109 PRO A O 1
ATOM 863 N N . ALA A 1 110 ? 20.353 -0.025 9.670 1.00 82.75 110 ALA A N 1
ATOM 864 C CA . ALA A 1 110 ? 20.122 -1.285 8.971 1.00 82.75 110 ALA A CA 1
ATOM 865 C C . ALA A 1 110 ? 18.632 -1.668 9.003 1.00 82.75 110 ALA A C 1
ATOM 867 O O . ALA A 1 110 ? 17.872 -1.216 9.864 1.00 82.75 110 ALA A O 1
ATOM 868 N N . GLY A 1 111 ? 18.216 -2.518 8.069 1.00 87.69 111 GLY A N 1
ATOM 869 C CA . GLY A 1 111 ? 16.888 -3.128 8.055 1.00 87.69 111 GLY A CA 1
ATOM 870 C C . GLY A 1 111 ? 16.244 -3.098 6.677 1.00 87.69 111 GLY A C 1
ATOM 871 O O . GLY A 1 111 ? 16.503 -2.199 5.880 1.00 87.69 111 GLY A O 1
ATOM 872 N N . LYS A 1 112 ? 15.365 -4.071 6.421 1.00 90.94 112 LYS A N 1
ATOM 873 C CA . LYS A 1 112 ? 14.698 -4.274 5.127 1.00 90.94 112 LYS A CA 1
ATOM 874 C C . LYS A 1 112 ? 14.030 -2.996 4.598 1.00 90.94 112 LYS A C 1
ATOM 876 O O . LYS A 1 112 ? 14.293 -2.575 3.477 1.00 90.94 112 LYS A O 1
ATOM 881 N N . ILE A 1 113 ? 13.238 -2.331 5.440 1.00 93.94 113 ILE A N 1
ATOM 882 C CA . ILE A 1 113 ? 12.527 -1.100 5.065 1.00 93.94 113 ILE A CA 1
ATOM 883 C C . ILE A 1 113 ? 13.489 0.072 4.838 1.00 93.94 113 ILE A C 1
ATOM 885 O O . ILE A 1 113 ? 13.313 0.837 3.895 1.00 93.94 113 ILE A O 1
ATOM 889 N N . ASN A 1 114 ? 14.544 0.196 5.647 1.00 91.94 114 ASN A N 1
ATOM 890 C CA . ASN A 1 114 ? 15.547 1.248 5.459 1.00 91.94 114 ASN A CA 1
ATOM 891 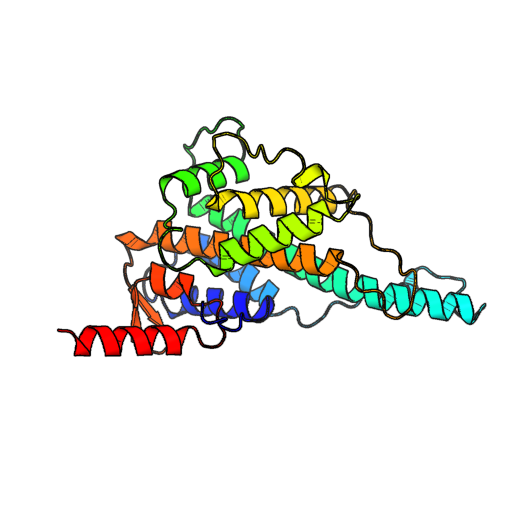C C . ASN A 1 114 ? 16.323 1.062 4.148 1.00 91.94 114 ASN A C 1
ATOM 893 O O . ASN A 1 114 ? 16.537 2.040 3.431 1.00 91.94 114 ASN A O 1
ATOM 897 N N . ASN A 1 115 ? 16.665 -0.185 3.806 1.00 91.62 115 ASN A N 1
ATOM 898 C CA . ASN A 1 115 ? 17.272 -0.542 2.526 1.00 91.62 115 ASN A CA 1
ATOM 899 C C . ASN A 1 115 ? 16.357 -0.175 1.354 1.00 91.62 115 ASN A C 1
ATOM 901 O O . ASN A 1 115 ? 16.827 0.413 0.383 1.00 91.62 115 ASN A O 1
ATOM 905 N N . ALA A 1 116 ? 15.057 -0.456 1.466 1.00 94.25 116 ALA A N 1
ATOM 906 C CA . ALA A 1 116 ? 14.084 -0.092 0.442 1.00 94.25 116 ALA A CA 1
ATOM 907 C C . ALA A 1 116 ? 13.947 1.425 0.266 1.00 94.25 116 ALA A C 1
ATOM 909 O O . ALA A 1 116 ? 14.034 1.922 -0.855 1.00 94.25 116 ALA A O 1
ATOM 910 N N . CYS A 1 117 ? 13.824 2.183 1.358 1.00 93.69 117 CYS A N 1
ATOM 911 C CA . CYS A 1 117 ? 13.779 3.646 1.298 1.00 93.69 117 CYS A CA 1
ATOM 912 C C . CYS A 1 117 ? 15.048 4.240 0.670 1.00 93.69 117 CYS A C 1
ATOM 914 O O . CYS A 1 117 ? 14.957 5.155 -0.151 1.00 93.69 117 CYS A O 1
ATOM 916 N N . TYR A 1 118 ? 16.219 3.706 1.027 1.00 92.50 118 TYR A N 1
ATOM 917 C CA . TYR A 1 118 ? 17.490 4.120 0.440 1.00 92.50 118 TYR A CA 1
ATOM 918 C C . TYR A 1 118 ? 17.549 3.793 -1.053 1.00 92.50 118 TYR A C 1
ATOM 920 O O . TYR A 1 118 ? 17.890 4.658 -1.850 1.00 92.50 118 TYR A O 1
ATOM 928 N N . PHE A 1 119 ? 17.164 2.582 -1.458 1.00 92.69 119 PHE A N 1
ATOM 929 C CA . PHE A 1 119 ? 17.115 2.197 -2.867 1.00 92.69 119 PHE A CA 1
ATOM 930 C C . PHE A 1 119 ? 16.207 3.136 -3.678 1.00 92.69 119 PHE A C 1
ATOM 932 O O . PHE A 1 119 ? 16.629 3.706 -4.686 1.00 92.69 119 PHE A O 1
ATOM 939 N N . LEU A 1 120 ? 14.993 3.400 -3.188 1.00 91.88 120 LEU A N 1
ATOM 940 C CA . LEU A 1 120 ? 14.059 4.328 -3.828 1.00 91.88 120 LEU A CA 1
ATOM 941 C C . LEU A 1 120 ? 14.618 5.752 -3.905 1.00 91.88 120 LEU A C 1
ATOM 943 O O . LEU A 1 120 ? 14.411 6.430 -4.909 1.00 91.88 120 LEU A O 1
ATOM 947 N N . LYS A 1 121 ? 15.373 6.219 -2.905 1.00 91.25 121 LYS A N 1
ATOM 948 C CA . LYS A 1 121 ? 16.010 7.545 -2.944 1.00 91.25 121 LYS A CA 1
ATOM 949 C C . LYS A 1 121 ? 16.901 7.750 -4.174 1.00 91.25 121 LYS A C 1
ATOM 951 O O . LYS A 1 121 ? 16.904 8.858 -4.700 1.00 91.25 121 LYS A O 1
ATOM 956 N N . TYR A 1 122 ? 17.621 6.724 -4.625 1.00 89.69 122 TYR A N 1
ATOM 957 C CA . TYR A 1 122 ? 18.569 6.850 -5.742 1.00 89.69 122 TYR A CA 1
ATOM 958 C C . TYR A 1 122 ? 18.017 6.388 -7.091 1.00 89.69 122 TYR A C 1
ATOM 960 O O . TYR A 1 122 ? 18.572 6.761 -8.122 1.00 89.69 122 TYR A O 1
ATOM 968 N N . HIS A 1 123 ? 16.943 5.595 -7.102 1.00 88.69 123 HIS A N 1
ATOM 969 C CA . HIS A 1 123 ? 16.435 4.994 -8.337 1.00 88.69 123 HIS A CA 1
ATOM 970 C C . HIS A 1 123 ? 15.004 5.396 -8.713 1.00 88.69 123 HIS A C 1
ATOM 972 O O . HIS A 1 123 ? 14.628 5.211 -9.873 1.00 88.69 123 HIS A O 1
ATOM 978 N N . SER A 1 124 ? 14.217 5.942 -7.776 1.00 78.56 124 SER A N 1
ATOM 979 C CA . SER A 1 124 ? 12.829 6.336 -8.053 1.00 78.56 124 SER A CA 1
ATOM 980 C C . SER A 1 124 ? 12.740 7.505 -9.035 1.00 78.56 124 SER A C 1
ATOM 982 O O . SER A 1 124 ? 13.620 8.360 -9.111 1.00 78.56 124 SER A O 1
ATOM 984 N N . PHE A 1 125 ? 11.631 7.541 -9.769 1.00 72.31 125 PHE A N 1
ATOM 985 C CA . PHE A 1 125 ? 11.336 8.508 -10.826 1.00 72.31 125 PHE A CA 1
ATOM 986 C C . PHE A 1 125 ? 10.097 9.349 -10.486 1.00 72.31 125 PHE A C 1
ATOM 988 O O . PHE A 1 125 ? 9.302 9.678 -11.358 1.00 72.31 125 PHE A O 1
ATOM 995 N N . LEU A 1 126 ? 9.935 9.741 -9.214 1.00 65.81 126 LEU A N 1
ATOM 996 C CA . LEU A 1 126 ? 8.802 10.555 -8.727 1.00 65.81 126 LEU A CA 1
ATOM 997 C C . LEU A 1 126 ? 8.468 11.789 -9.594 1.00 65.81 126 LEU A C 1
ATOM 999 O O . LEU A 1 126 ? 7.354 12.298 -9.516 1.00 65.81 126 LEU A O 1
ATOM 1003 N N . SER A 1 127 ? 9.418 12.276 -10.399 1.00 56.56 127 SER A N 1
ATOM 1004 C CA . SER A 1 127 ? 9.245 13.368 -11.358 1.00 56.56 127 SER A CA 1
ATOM 1005 C C . SER A 1 127 ? 8.284 13.070 -12.519 1.00 56.56 127 SER A C 1
ATOM 1007 O O . SER A 1 127 ? 7.845 14.018 -13.162 1.00 56.56 127 SER A O 1
ATOM 1009 N N . VAL A 1 128 ? 7.932 11.807 -12.792 1.00 54.50 128 VAL A N 1
ATOM 1010 C CA . VAL A 1 128 ? 6.996 11.421 -13.864 1.00 54.50 128 VAL A CA 1
ATOM 1011 C C . VAL A 1 128 ? 5.803 10.665 -13.261 1.00 54.50 128 VAL A C 1
ATOM 1013 O O . VAL A 1 128 ? 5.954 9.585 -12.705 1.00 54.50 128 VAL A O 1
ATOM 1016 N N . GLY A 1 129 ? 4.599 11.240 -13.340 1.00 60.31 129 GLY A N 1
ATOM 1017 C CA . GLY A 1 129 ? 3.329 10.510 -13.165 1.00 60.31 129 GLY A CA 1
ATOM 1018 C C . GLY A 1 129 ? 2.833 10.212 -11.737 1.00 60.31 129 GLY A C 1
ATOM 1019 O O . GLY A 1 129 ? 1.648 9.946 -11.572 1.00 60.31 129 GLY A O 1
ATOM 1020 N N . PHE A 1 130 ? 3.653 10.329 -10.687 1.00 77.38 130 PHE A N 1
ATOM 1021 C CA . PHE A 1 130 ? 3.259 9.972 -9.305 1.00 77.38 130 PHE A CA 1
ATOM 1022 C C . PHE A 1 130 ? 2.658 11.127 -8.465 1.00 77.38 130 PHE A C 1
ATOM 1024 O O . PHE A 1 130 ? 2.865 11.216 -7.252 1.00 77.38 130 PHE A O 1
ATOM 1031 N N . SER A 1 131 ? 1.873 12.029 -9.064 1.00 85.88 131 SER A N 1
ATOM 1032 C CA . SER A 1 131 ? 1.211 13.113 -8.307 1.00 85.88 131 SER A CA 1
ATOM 1033 C C . SER A 1 131 ? 0.222 12.589 -7.259 1.00 85.88 131 SER A C 1
ATOM 1035 O O . SER A 1 131 ? 0.093 13.168 -6.178 1.00 85.88 131 SER A O 1
ATOM 1037 N N . SER A 1 132 ? -0.440 11.469 -7.553 1.00 89.94 132 SER A N 1
ATOM 1038 C CA . SER A 1 132 ? -1.362 10.786 -6.643 1.00 89.94 132 SER A CA 1
ATOM 1039 C C . SER A 1 132 ? -0.662 10.290 -5.373 1.00 89.94 132 SER A C 1
ATOM 1041 O O . SER A 1 132 ? -1.194 10.477 -4.281 1.00 89.94 132 SER A O 1
ATOM 1043 N N . TYR A 1 133 ? 0.563 9.756 -5.478 1.00 93.56 133 TYR A N 1
ATOM 1044 C CA . TYR A 1 133 ? 1.380 9.377 -4.318 1.00 93.56 133 TYR A CA 1
ATOM 1045 C C . TYR A 1 133 ? 1.622 10.571 -3.393 1.00 93.56 133 TYR A C 1
ATOM 1047 O O . TYR A 1 133 ? 1.413 10.472 -2.184 1.00 93.56 133 TYR A O 1
ATOM 1055 N N . ILE A 1 134 ? 2.022 11.716 -3.956 1.00 92.38 134 ILE A N 1
ATOM 1056 C CA . ILE A 1 134 ? 2.303 12.933 -3.181 1.00 92.38 134 ILE A CA 1
ATOM 1057 C C . ILE A 1 134 ? 1.027 13.428 -2.490 1.00 92.38 134 ILE A C 1
ATOM 1059 O O . ILE A 1 134 ? 1.065 13.773 -1.308 1.00 92.38 134 ILE A O 1
ATOM 1063 N N . CYS A 1 135 ? -0.106 13.416 -3.197 1.00 92.69 135 CYS A N 1
ATOM 1064 C CA . CYS A 1 135 ? -1.407 13.778 -2.639 1.00 92.69 135 CYS A CA 1
ATOM 1065 C C . CYS A 1 135 ? -1.793 12.864 -1.463 1.00 92.69 135 CYS A C 1
ATOM 1067 O O . CYS A 1 135 ? -2.063 13.357 -0.365 1.00 92.69 135 CYS A O 1
ATOM 1069 N N . CYS A 1 136 ? -1.724 11.540 -1.649 1.00 95.12 136 CYS A N 1
ATOM 1070 C CA . CYS A 1 136 ? -2.006 10.560 -0.598 1.00 95.12 136 CYS A CA 1
ATOM 1071 C C . CYS A 1 136 ? -1.081 10.733 0.613 1.00 95.12 136 CYS A C 1
ATOM 1073 O O . CYS A 1 136 ? -1.546 10.703 1.751 1.00 95.12 136 CYS A O 1
ATOM 1075 N N . LEU A 1 137 ? 0.217 10.958 0.389 1.00 95.06 137 LEU A N 1
ATOM 1076 C CA . LEU A 1 137 ? 1.187 11.155 1.463 1.00 95.06 137 LEU A CA 1
ATOM 1077 C C . LEU A 1 137 ? 0.899 12.433 2.259 1.00 95.06 137 LEU A C 1
ATOM 1079 O O . LEU A 1 137 ? 0.954 12.417 3.489 1.00 95.06 137 LEU A O 1
ATOM 1083 N N . ASN A 1 138 ? 0.579 13.535 1.580 1.00 94.19 138 ASN A N 1
ATOM 1084 C CA . ASN A 1 138 ? 0.235 14.793 2.239 1.00 94.19 138 ASN A CA 1
ATOM 1085 C C . ASN A 1 138 ? -1.060 14.665 3.046 1.00 94.19 138 ASN A C 1
ATOM 1087 O O . ASN A 1 138 ? -1.096 15.097 4.199 1.00 94.19 138 ASN A O 1
ATOM 1091 N N . LYS A 1 139 ? -2.083 14.013 2.480 1.00 95.50 139 LYS A N 1
ATOM 1092 C CA . LYS A 1 139 ? -3.344 13.730 3.173 1.00 95.50 139 LYS A CA 1
AT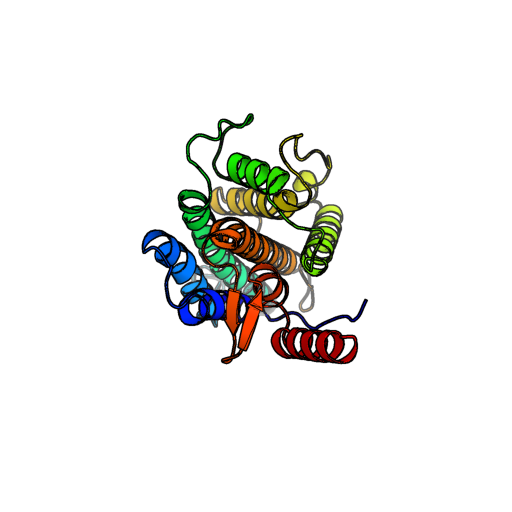OM 1093 C C . LYS A 1 139 ? -3.119 12.876 4.422 1.00 95.50 139 LYS A C 1
ATOM 1095 O O . LYS A 1 139 ? -3.582 13.238 5.499 1.00 95.50 139 LYS A O 1
ATOM 1100 N N . LEU A 1 140 ? -2.332 11.804 4.305 1.00 95.56 140 LEU A N 1
ATOM 1101 C CA . LEU A 1 140 ? -1.980 10.940 5.432 1.00 95.56 140 LEU A CA 1
ATOM 1102 C C . LEU A 1 140 ? -1.285 11.728 6.546 1.00 95.56 140 LEU A C 1
ATOM 1104 O O . LEU A 1 140 ? -1.686 11.655 7.704 1.00 95.56 140 LEU A O 1
ATOM 1108 N N . LYS A 1 141 ? -0.271 12.529 6.204 1.00 93.81 141 LYS A N 1
ATOM 1109 C CA . LYS A 1 141 ? 0.429 13.363 7.189 1.00 93.81 141 LYS A CA 1
ATOM 1110 C C . LYS A 1 141 ? -0.510 14.346 7.882 1.00 93.81 141 LYS A C 1
ATOM 1112 O O . LYS A 1 141 ? -0.396 14.507 9.093 1.00 93.81 141 LYS A O 1
ATOM 1117 N N . ALA A 1 142 ? -1.421 14.980 7.143 1.00 92.94 142 ALA A N 1
ATOM 1118 C CA . ALA A 1 142 ? -2.396 15.906 7.709 1.00 92.94 142 ALA A CA 1
ATOM 1119 C C . ALA A 1 142 ? -3.306 15.209 8.735 1.00 92.94 142 ALA A C 1
ATOM 1121 O O . ALA A 1 142 ? -3.384 15.667 9.874 1.00 92.94 142 ALA A O 1
ATOM 1122 N N . LEU A 1 143 ? -3.891 14.059 8.376 1.00 92.69 143 LEU A N 1
ATOM 1123 C CA . LEU A 1 143 ? -4.748 13.266 9.271 1.00 92.69 143 LEU A CA 1
ATOM 1124 C C . LEU A 1 143 ? -4.009 12.813 10.535 1.00 92.69 143 LEU A C 1
ATOM 1126 O O . LEU A 1 143 ? -4.521 12.903 11.653 1.00 92.69 143 LEU A O 1
ATOM 1130 N N . MET A 1 144 ? -2.768 12.360 10.378 1.00 91.50 144 MET A N 1
ATOM 1131 C CA . MET A 1 144 ? -1.970 11.891 11.505 1.00 91.50 144 MET A CA 1
ATOM 1132 C C . MET A 1 144 ? -1.552 13.023 12.439 1.00 91.50 144 MET A C 1
ATOM 1134 O O . MET A 1 144 ? -1.503 12.815 13.646 1.00 91.50 144 MET A O 1
ATOM 1138 N N . LEU A 1 145 ? -1.266 14.216 11.909 1.00 89.44 145 LEU A N 1
ATOM 1139 C CA . LEU A 1 145 ? -0.955 15.392 12.725 1.00 89.44 145 LEU A CA 1
ATOM 1140 C C . LEU A 1 145 ? -2.173 15.887 13.511 1.00 89.44 145 LEU A C 1
ATOM 1142 O O . LEU A 1 145 ? -2.000 16.364 14.631 1.00 89.44 145 LEU A O 1
ATOM 1146 N N . SER A 1 146 ? -3.385 15.738 12.966 1.00 86.75 146 SER A N 1
ATOM 1147 C CA . SER A 1 146 ? -4.625 16.056 13.685 1.00 86.75 146 SER A CA 1
ATOM 1148 C C . SER A 1 146 ? -4.993 15.045 14.776 1.00 86.75 146 SER A C 1
ATOM 1150 O O . SER A 1 146 ? -5.873 15.326 15.583 1.00 86.75 146 SER A O 1
ATOM 1152 N N . SER A 1 147 ? -4.317 13.893 14.845 1.00 84.06 147 SER A N 1
ATOM 1153 C CA . SER A 1 147 ? -4.609 12.837 15.815 1.00 84.06 147 SER A CA 1
ATOM 1154 C C . SER A 1 147 ? -3.524 12.688 16.872 1.00 84.06 147 SER A C 1
ATOM 1156 O O . SER A 1 147 ? -2.346 12.489 16.566 1.00 84.06 147 SER A O 1
ATOM 1158 N N . SER A 1 148 ? -3.920 12.700 18.145 1.00 80.81 148 SER A N 1
ATOM 1159 C CA . SER A 1 148 ? -3.009 12.456 19.268 1.00 80.81 148 SER A CA 1
ATOM 1160 C C . SER A 1 148 ? -2.374 11.061 19.213 1.00 80.81 148 SER A C 1
ATOM 1162 O O . SER A 1 148 ? -1.192 10.922 19.529 1.00 80.81 148 SER A O 1
ATOM 1164 N N . GLN A 1 149 ? -3.119 10.053 18.746 1.00 82.56 149 GLN A N 1
ATOM 1165 C CA . GLN A 1 149 ? -2.665 8.665 18.630 1.00 82.56 149 GLN A CA 1
ATOM 1166 C C . GLN A 1 149 ? -1.546 8.498 17.596 1.00 82.56 149 GLN A C 1
ATOM 1168 O O . GLN A 1 149 ? -0.608 7.731 17.827 1.00 82.56 149 GLN A O 1
ATOM 1173 N N . TYR A 1 150 ? -1.627 9.210 16.469 1.00 85.12 150 TYR A N 1
ATOM 1174 C CA . TYR A 1 150 ? -0.734 9.023 15.318 1.00 85.12 150 TYR A CA 1
ATOM 1175 C C . TYR A 1 150 ? 0.319 10.121 15.152 1.00 85.12 150 TYR A C 1
ATOM 1177 O O . TYR A 1 150 ? 1.313 9.911 14.450 1.00 85.12 150 TYR A O 1
ATOM 1185 N N . GLY A 1 151 ? 0.151 11.271 15.810 1.00 78.50 151 GLY A N 1
ATOM 1186 C CA . GLY A 1 151 ? 0.988 12.451 15.602 1.00 78.50 151 GLY A CA 1
ATOM 1187 C C . GLY A 1 151 ? 2.482 12.201 15.812 1.00 78.50 151 GLY A C 1
ATOM 1188 O O . GLY A 1 151 ? 3.309 12.773 15.105 1.00 78.50 151 GLY A O 1
ATOM 1189 N N . GLU A 1 152 ? 2.860 11.291 16.713 1.00 78.44 152 GLU A N 1
ATOM 1190 C CA . GLU A 1 152 ? 4.265 10.917 16.940 1.00 78.44 152 GLU A CA 1
ATOM 1191 C C . GLU A 1 152 ? 4.965 10.341 15.701 1.00 78.44 152 GLU A C 1
ATOM 1193 O O . GLU A 1 152 ? 6.184 10.458 15.572 1.00 78.44 152 GLU A O 1
ATOM 1198 N N . PHE A 1 153 ? 4.230 9.762 14.746 1.00 74.44 153 PHE A N 1
ATOM 1199 C CA . PHE A 1 153 ? 4.839 9.178 13.549 1.00 74.44 153 PHE A CA 1
ATOM 1200 C C . PHE A 1 153 ? 5.415 10.244 12.609 1.00 74.44 153 PHE A C 1
ATOM 1202 O O . PHE A 1 153 ? 6.377 9.938 11.894 1.00 74.44 153 PHE A O 1
ATOM 1209 N N . VAL A 1 154 ? 4.848 11.459 12.638 1.00 75.19 154 VAL A N 1
ATOM 1210 C CA . VAL A 1 154 ? 5.113 12.561 11.692 1.00 75.19 154 VAL A CA 1
ATOM 1211 C C . VAL A 1 154 ? 5.679 13.814 12.382 1.00 75.19 154 VAL A C 1
ATOM 1213 O O . VAL A 1 154 ? 6.305 14.637 11.720 1.00 75.19 154 VAL A O 1
ATOM 1216 N N . LYS A 1 155 ? 5.540 13.945 13.712 1.00 68.00 155 LYS A N 1
ATOM 1217 C CA . LYS A 1 155 ? 5.879 15.145 14.511 1.00 68.00 155 LYS A CA 1
ATOM 1218 C C . LYS A 1 155 ? 7.272 15.738 14.282 1.00 68.00 155 LYS A C 1
ATOM 1220 O O . LYS A 1 155 ? 7.435 16.940 14.450 1.00 68.00 155 LYS A O 1
ATOM 1225 N N . SER A 1 156 ? 8.275 14.943 13.914 1.00 60.56 156 SER A N 1
ATOM 1226 C CA . SER A 1 156 ? 9.628 15.462 13.678 1.00 60.56 156 SER A CA 1
ATOM 1227 C C . SER A 1 156 ? 9.909 15.844 12.224 1.00 60.56 156 SER A C 1
ATOM 1229 O O . SER A 1 156 ? 10.936 16.468 11.974 1.00 60.56 156 SER A O 1
ATOM 1231 N N . ASN A 1 157 ? 9.078 15.416 11.257 1.00 65.62 157 ASN A N 1
ATOM 1232 C CA . ASN A 1 157 ? 9.400 15.381 9.817 1.00 65.62 157 ASN A CA 1
ATOM 1233 C C . ASN A 1 157 ? 10.818 14.843 9.499 1.00 65.62 157 ASN A C 1
ATOM 1235 O O . ASN A 1 157 ? 11.317 14.983 8.383 1.00 65.62 157 ASN A O 1
ATOM 1239 N N . ASN A 1 158 ? 11.468 14.204 10.473 1.00 72.38 158 ASN A N 1
ATOM 1240 C CA . ASN A 1 158 ? 12.840 13.755 10.403 1.00 72.38 158 ASN A CA 1
ATOM 1241 C C . ASN A 1 158 ? 12.801 12.255 10.148 1.00 72.38 158 ASN A C 1
ATOM 1243 O O . ASN A 1 158 ? 12.792 11.437 11.068 1.00 72.38 158 ASN A O 1
ATOM 1247 N N . PHE A 1 159 ? 12.690 11.916 8.868 1.00 81.88 159 PHE A N 1
ATOM 1248 C CA . PHE A 1 159 ? 12.656 10.537 8.393 1.00 81.88 159 PHE A CA 1
ATOM 1249 C C . PHE A 1 159 ? 14.070 9.926 8.288 1.00 81.88 159 PHE A C 1
ATOM 1251 O O . PHE A 1 159 ? 14.203 8.736 8.034 1.00 81.88 159 PHE A O 1
ATOM 1258 N N . GLY A 1 160 ? 15.127 10.703 8.552 1.00 83.44 160 GLY A N 1
ATOM 1259 C CA . GLY A 1 160 ? 16.517 10.302 8.343 1.00 83.44 160 GLY A CA 1
ATOM 1260 C C . GLY A 1 160 ? 17.001 10.586 6.919 1.00 83.44 160 GLY A C 1
ATOM 1261 O O . GLY A 1 160 ? 16.221 10.638 5.969 1.00 83.44 160 GLY A O 1
ATOM 1262 N N . GLU A 1 161 ? 18.311 10.784 6.764 1.00 85.56 161 GLU A N 1
ATOM 1263 C CA . GLU A 1 161 ? 18.919 11.205 5.493 1.00 85.56 161 GLU A CA 1
ATOM 1264 C C . GLU A 1 161 ? 18.766 10.173 4.370 1.00 85.56 161 GLU A C 1
ATOM 1266 O O . GLU A 1 161 ? 18.803 10.526 3.191 1.00 85.56 161 GLU A O 1
ATOM 1271 N N . HIS A 1 162 ? 18.591 8.893 4.701 1.00 84.19 162 HIS A N 1
ATOM 1272 C CA . HIS A 1 162 ? 18.418 7.806 3.737 1.00 84.19 162 HIS A CA 1
ATOM 1273 C C . HIS A 1 162 ? 17.023 7.762 3.104 1.00 84.19 162 HIS A C 1
ATOM 1275 O O . HIS A 1 162 ? 16.825 7.004 2.159 1.00 84.19 162 HIS A O 1
ATOM 1281 N N . ILE A 1 163 ? 16.069 8.570 3.577 1.00 88.94 163 ILE A N 1
ATOM 1282 C CA . ILE A 1 163 ? 14.669 8.512 3.143 1.00 88.94 163 ILE A CA 1
ATOM 1283 C C . ILE A 1 163 ? 14.320 9.737 2.295 1.00 88.94 163 ILE A C 1
ATOM 1285 O O . ILE A 1 163 ? 14.246 10.861 2.789 1.00 88.94 163 ILE A O 1
ATOM 1289 N N . SER A 1 164 ? 14.068 9.516 1.002 1.00 90.81 164 SER A N 1
ATOM 1290 C CA . SER A 1 164 ? 13.486 10.529 0.112 1.00 90.81 164 SER A CA 1
ATOM 1291 C C . SER A 1 164 ? 11.961 10.565 0.228 1.00 90.81 164 SER A C 1
ATOM 1293 O O . SER A 1 164 ? 11.356 9.738 0.910 1.00 90.81 164 SER A O 1
ATOM 1295 N N . LEU A 1 165 ? 11.315 11.482 -0.500 1.00 91.12 165 LEU A N 1
ATOM 1296 C CA . LEU A 1 165 ? 9.855 11.539 -0.606 1.00 91.12 165 LEU A CA 1
ATOM 1297 C C . LEU A 1 165 ? 9.236 10.177 -0.990 1.00 91.12 165 LEU A C 1
ATOM 1299 O O . LEU A 1 165 ? 8.194 9.822 -0.442 1.00 91.12 165 LEU A O 1
ATOM 1303 N N . ALA A 1 166 ? 9.908 9.383 -1.834 1.00 91.69 166 ALA A N 1
ATOM 1304 C CA . ALA A 1 166 ? 9.444 8.065 -2.292 1.00 91.69 166 ALA A CA 1
ATOM 1305 C C . ALA A 1 166 ? 9.408 7.009 -1.177 1.00 91.69 166 ALA A C 1
ATOM 1307 O O . ALA A 1 166 ? 8.626 6.071 -1.246 1.00 91.69 166 ALA A O 1
ATOM 1308 N N . GLY A 1 167 ? 10.249 7.151 -0.148 1.00 93.12 167 GLY A N 1
ATOM 1309 C CA . GLY A 1 167 ? 10.320 6.204 0.969 1.00 93.12 167 GLY A CA 1
ATOM 1310 C C . GLY A 1 167 ? 9.456 6.586 2.174 1.00 93.12 167 GLY A C 1
ATOM 1311 O O . GLY A 1 167 ? 9.272 5.779 3.083 1.00 93.12 167 GLY A O 1
ATOM 1312 N N . GLN A 1 168 ? 8.924 7.812 2.223 1.00 94.12 168 GLN A N 1
ATOM 1313 C CA . GLN A 1 168 ? 8.189 8.292 3.399 1.00 94.12 168 GLN A CA 1
ATOM 1314 C C . GLN A 1 168 ? 6.890 7.518 3.637 1.00 94.12 168 GLN A C 1
ATOM 1316 O O . GLN A 1 168 ? 6.611 7.160 4.781 1.00 94.12 168 GLN A O 1
ATOM 1321 N N . GLY A 1 169 ? 6.124 7.225 2.580 1.00 95.12 169 GLY A N 1
ATOM 1322 C CA . GLY A 1 169 ? 4.891 6.447 2.689 1.00 95.12 169 GLY A CA 1
ATOM 1323 C C . GLY A 1 169 ? 5.144 5.040 3.230 1.00 95.12 169 GLY A C 1
ATOM 1324 O O . GLY A 1 169 ? 4.504 4.635 4.199 1.00 95.12 169 GLY A O 1
ATOM 1325 N N . LEU A 1 170 ? 6.153 4.347 2.687 1.00 96.44 170 LEU A N 1
ATOM 1326 C CA . LEU A 1 170 ? 6.569 3.024 3.159 1.00 96.44 170 LEU A CA 1
ATOM 1327 C C . LEU A 1 170 ? 6.986 3.044 4.637 1.00 96.44 170 LEU A C 1
ATOM 1329 O O . LEU A 1 170 ? 6.589 2.168 5.404 1.00 96.44 170 LEU A O 1
ATOM 1333 N N . LEU A 1 171 ? 7.760 4.047 5.067 1.00 94.69 171 LEU A N 1
ATOM 1334 C CA . LEU A 1 171 ? 8.191 4.139 6.463 1.00 94.69 171 LEU A CA 1
ATOM 1335 C C . LEU A 1 171 ? 7.022 4.413 7.420 1.00 94.69 171 LEU A C 1
ATOM 1337 O O . LEU A 1 171 ? 6.993 3.872 8.526 1.00 94.69 171 LEU A O 1
ATOM 1341 N N . ILE A 1 172 ? 6.066 5.260 7.033 1.00 95.06 172 ILE A N 1
ATOM 1342 C CA . ILE A 1 172 ? 4.878 5.515 7.858 1.00 95.06 172 ILE A CA 1
ATOM 1343 C C . ILE A 1 172 ? 4.038 4.237 7.973 1.00 95.06 172 ILE A C 1
ATOM 1345 O O . ILE A 1 172 ? 3.684 3.848 9.088 1.00 95.06 172 ILE A O 1
ATOM 1349 N N . ALA A 1 173 ? 3.808 3.536 6.858 1.00 96.56 173 ALA A N 1
ATOM 1350 C CA . ALA A 1 173 ? 3.115 2.249 6.847 1.00 96.56 173 ALA A CA 1
ATOM 1351 C C . ALA A 1 173 ? 3.831 1.200 7.720 1.00 96.56 173 ALA A C 1
ATOM 1353 O O . ALA A 1 173 ? 3.182 0.485 8.480 1.00 96.56 173 ALA A O 1
ATOM 1354 N N . TYR A 1 174 ? 5.168 1.169 7.707 1.00 95.56 174 TYR A N 1
ATOM 1355 C CA . TYR A 1 174 ? 5.964 0.312 8.592 1.00 95.56 174 TYR A CA 1
ATOM 1356 C C . TYR A 1 174 ? 5.703 0.588 10.080 1.00 95.56 174 TYR A C 1
ATOM 1358 O O . TYR A 1 174 ? 5.532 -0.344 10.867 1.00 95.56 174 TYR A O 1
ATOM 1366 N N . LYS A 1 175 ? 5.641 1.865 10.484 1.00 93.19 175 LYS A N 1
ATOM 1367 C CA . LYS A 1 175 ? 5.331 2.241 11.876 1.00 93.19 175 LYS A CA 1
ATOM 1368 C C . LYS A 1 175 ? 3.925 1.790 12.279 1.00 93.19 175 LYS A C 1
ATOM 1370 O O . LYS A 1 175 ? 3.759 1.258 13.377 1.00 93.19 175 LYS A O 1
ATOM 1375 N N . LEU A 1 176 ? 2.942 1.963 11.392 1.00 94.06 176 LEU A N 1
ATOM 1376 C CA . LEU A 1 176 ? 1.572 1.489 11.602 1.00 94.06 176 LEU A CA 1
ATOM 1377 C C . LEU A 1 176 ? 1.534 -0.038 11.768 1.00 94.06 176 LEU A C 1
ATOM 1379 O O . LEU A 1 176 ? 0.999 -0.535 12.759 1.00 94.06 176 LEU A O 1
ATOM 1383 N N . ARG A 1 177 ? 2.176 -0.776 10.854 1.00 95.06 177 ARG A N 1
ATOM 1384 C CA . ARG A 1 177 ? 2.280 -2.239 10.907 1.00 95.06 177 ARG A CA 1
ATOM 1385 C C . ARG A 1 177 ? 2.912 -2.718 12.207 1.00 95.06 177 ARG A C 1
ATOM 1387 O O . ARG A 1 177 ? 2.400 -3.638 12.835 1.00 95.06 177 ARG A O 1
ATOM 1394 N N . ASN A 1 178 ? 4.012 -2.105 12.638 1.00 93.19 178 ASN A N 1
ATOM 1395 C CA . ASN A 1 178 ? 4.660 -2.494 13.889 1.00 93.19 178 ASN A CA 1
ATOM 1396 C C . ASN A 1 178 ? 3.750 -2.269 15.093 1.00 93.19 178 ASN A C 1
ATOM 1398 O O . ASN A 1 178 ? 3.697 -3.120 15.976 1.00 93.19 178 ASN A O 1
ATOM 1402 N N . ARG A 1 179 ? 2.991 -1.169 15.122 1.00 91.38 179 ARG A N 1
ATOM 1403 C CA . ARG A 1 179 ? 2.014 -0.962 16.192 1.00 91.38 179 ARG A CA 1
ATOM 1404 C C . ARG A 1 179 ? 0.956 -2.054 16.237 1.00 91.38 179 ARG A C 1
ATOM 1406 O O . ARG A 1 179 ? 0.679 -2.546 17.330 1.00 91.38 179 ARG A O 1
ATOM 1413 N N . LEU A 1 180 ? 0.416 -2.434 15.078 1.00 92.44 180 LEU A N 1
ATOM 1414 C CA . LEU A 1 180 ? -0.559 -3.516 14.956 1.00 92.44 180 LEU A CA 1
ATOM 1415 C C . LEU A 1 180 ? 0.014 -4.840 15.480 1.00 92.44 180 LEU A C 1
ATOM 1417 O O . LEU A 1 180 ? -0.571 -5.452 16.366 1.00 92.44 180 LEU A O 1
ATOM 1421 N N . VAL A 1 181 ? 1.188 -5.248 14.990 1.00 91.81 181 VAL A N 1
ATOM 1422 C CA . VAL A 1 181 ? 1.833 -6.519 15.372 1.00 91.81 181 VAL A CA 1
ATOM 1423 C C . VAL A 1 181 ? 2.194 -6.566 16.857 1.00 91.81 181 VAL A C 1
ATOM 1425 O O . VAL A 1 181 ? 2.117 -7.621 17.479 1.00 91.81 181 VAL A O 1
ATOM 1428 N N . HIS A 1 182 ? 2.558 -5.430 17.450 1.00 90.94 182 HIS A N 1
ATOM 1429 C CA . HIS A 1 182 ? 2.840 -5.335 18.882 1.00 90.94 182 HIS A CA 1
ATOM 1430 C C . HIS A 1 182 ? 1.591 -5.083 19.745 1.00 90.94 182 HIS A C 1
ATOM 1432 O O . HIS A 1 182 ? 1.733 -4.868 20.946 1.00 90.94 182 HIS A O 1
ATOM 1438 N N . GLY A 1 183 ? 0.382 -5.072 19.166 1.00 87.69 183 GLY A N 1
ATOM 1439 C CA . GLY A 1 183 ? -0.872 -4.860 19.902 1.00 87.69 183 GLY A CA 1
ATOM 1440 C C . GLY A 1 183 ? -1.012 -3.463 20.519 1.00 87.69 183 GLY A C 1
ATOM 1441 O O . GLY A 1 183 ? -1.799 -3.265 21.436 1.00 87.69 183 GLY A O 1
ATOM 1442 N N . SER A 1 184 ? -0.229 -2.494 20.040 1.00 87.44 184 SER A N 1
ATOM 1443 C CA . SER A 1 184 ? -0.223 -1.104 20.527 1.00 87.44 184 SER A CA 1
ATOM 1444 C C . SER A 1 184 ? -1.035 -0.154 19.644 1.00 87.44 184 SER A C 1
ATOM 1446 O O . SER A 1 184 ? -1.095 1.048 19.907 1.00 87.44 184 SER A O 1
ATOM 1448 N N . LEU A 1 185 ? -1.637 -0.676 18.571 1.00 85.94 185 LEU A N 1
ATOM 1449 C CA . LEU A 1 185 ? -2.648 0.039 17.807 1.00 85.94 185 LEU A CA 1
ATOM 1450 C C . LEU A 1 185 ? -3.965 -0.035 18.587 1.00 85.94 185 LEU A C 1
ATOM 1452 O O . LEU A 1 185 ? -4.571 -1.100 18.665 1.00 85.94 185 LEU A O 1
ATOM 1456 N N . GLY A 1 186 ? -4.374 1.078 19.196 1.00 81.00 186 GLY A N 1
ATOM 1457 C CA . GLY A 1 186 ? -5.680 1.166 19.845 1.00 81.00 186 GLY A CA 1
ATOM 1458 C C . GLY A 1 186 ? -6.798 1.062 18.811 1.00 81.00 186 GLY A C 1
ATOM 1459 O O . GLY A 1 186 ? -6.671 1.626 17.722 1.00 81.00 186 GLY A O 1
ATOM 1460 N N . LEU A 1 187 ? -7.867 0.342 19.152 1.00 84.38 187 LEU A N 1
ATOM 1461 C CA . LEU A 1 187 ? -9.101 0.365 18.373 1.00 84.38 187 LEU A CA 1
ATOM 1462 C C . LEU A 1 187 ? -9.880 1.642 18.718 1.00 84.38 187 LEU A C 1
ATOM 1464 O O . LEU A 1 187 ? -9.887 2.039 19.889 1.00 84.38 187 LEU A O 1
ATOM 1468 N N . PRO A 1 188 ? -10.504 2.294 17.728 1.00 85.88 188 PRO A N 1
ATOM 1469 C CA . PRO A 1 188 ? -11.336 3.456 17.984 1.00 85.88 188 PRO A CA 1
ATOM 1470 C C . PRO A 1 188 ? -12.558 3.056 18.812 1.00 85.88 188 PRO A C 1
ATOM 1472 O O . PRO A 1 188 ? -13.057 1.945 18.666 1.00 85.88 188 PRO A O 1
ATOM 1475 N N . THR A 1 189 ? -13.057 3.967 19.643 1.00 84.06 189 THR A N 1
ATOM 1476 C CA . THR A 1 189 ? -14.323 3.803 20.369 1.00 84.06 189 THR A CA 1
ATOM 1477 C C . THR A 1 189 ? -15.319 4.811 19.819 1.00 84.06 189 THR A C 1
ATOM 1479 O O . THR A 1 189 ? -15.011 6.002 19.824 1.00 84.06 189 THR A O 1
ATOM 1482 N N . THR A 1 190 ? -16.488 4.351 19.378 1.00 79.25 190 THR A N 1
ATOM 1483 C CA . THR A 1 190 ? -17.594 5.204 18.942 1.00 79.25 190 THR A CA 1
ATOM 1484 C C . THR A 1 190 ? -18.031 6.107 20.091 1.00 79.25 190 THR A C 1
ATOM 1486 O O . THR A 1 190 ? -18.237 5.640 21.216 1.00 79.25 190 THR A O 1
ATOM 1489 N N . MET A 1 191 ? -18.145 7.409 19.835 1.00 69.75 191 MET A N 1
ATOM 1490 C CA . MET A 1 191 ? -18.835 8.323 20.745 1.00 69.75 191 MET A CA 1
ATOM 1491 C C . MET A 1 191 ? -20.288 8.554 20.292 1.00 69.75 191 MET A C 1
ATOM 1493 O O . MET A 1 191 ? -21.103 8.937 21.132 1.00 69.75 191 MET A O 1
ATOM 1497 N N . GLN A 1 192 ? -20.617 8.328 19.004 1.00 65.69 192 GLN A N 1
ATOM 1498 C CA . GLN A 1 192 ? -21.943 8.509 18.372 1.00 65.69 192 GLN A CA 1
ATOM 1499 C C . GLN A 1 192 ? -22.122 7.637 17.102 1.00 65.69 192 GLN A C 1
ATOM 1501 O O . GLN A 1 192 ? -21.132 7.233 16.491 1.00 65.69 192 GLN A O 1
ATOM 1506 N N . GLU A 1 193 ? -23.376 7.407 16.670 1.00 57.50 193 GLU A N 1
ATOM 1507 C CA . GLU A 1 193 ? -23.745 6.539 15.523 1.00 57.50 193 GLU A CA 1
ATOM 1508 C C . GLU A 1 193 ? -23.041 6.905 14.200 1.00 57.50 193 GLU A C 1
ATOM 1510 O O . GLU A 1 193 ? -22.647 6.017 13.446 1.00 57.50 193 GLU A O 1
ATOM 1515 N N . ASP A 1 194 ? -22.819 8.200 13.949 1.00 58.94 194 ASP A N 1
ATOM 1516 C CA . ASP A 1 194 ? -22.311 8.733 12.673 1.00 58.94 194 ASP A CA 1
ATOM 1517 C C . ASP A 1 194 ? -20.833 9.175 12.718 1.00 58.94 194 ASP A C 1
ATOM 1519 O O . ASP A 1 194 ? -20.363 9.930 11.858 1.00 58.94 194 ASP A O 1
ATOM 1523 N N . GLU A 1 195 ? -20.068 8.764 13.733 1.00 66.12 195 GLU A N 1
ATOM 1524 C CA . GLU A 1 195 ? -18.699 9.256 13.890 1.00 66.12 195 GLU A CA 1
ATOM 1525 C C . GLU A 1 195 ? -17.742 8.638 12.854 1.00 66.12 195 GLU A C 1
ATOM 1527 O O . GLU A 1 195 ? -17.445 7.441 12.839 1.00 66.12 195 GLU A O 1
ATOM 1532 N N . ALA A 1 196 ? -17.215 9.481 11.963 1.00 63.56 196 ALA A N 1
ATOM 1533 C CA . ALA A 1 196 ? -16.180 9.086 11.022 1.00 63.56 196 ALA A CA 1
ATOM 1534 C C . ALA A 1 196 ? -14.825 8.988 11.739 1.00 63.56 196 ALA A C 1
ATOM 1536 O O . ALA A 1 196 ? -14.176 9.997 12.020 1.00 63.56 196 ALA A O 1
ATOM 1537 N N . HIS A 1 197 ? -14.362 7.764 11.993 1.00 79.44 197 HIS A N 1
ATOM 1538 C CA . HIS A 1 197 ? -13.025 7.550 12.538 1.00 79.44 197 HIS A CA 1
ATOM 1539 C C . HIS A 1 197 ? -11.962 7.550 11.439 1.00 79.44 197 HIS A C 1
ATOM 1541 O O . HIS A 1 197 ? -12.033 6.820 10.446 1.00 79.44 197 HIS A O 1
ATOM 1547 N N . ILE A 1 198 ? -10.923 8.349 11.666 1.00 89.12 198 ILE A N 1
ATOM 1548 C CA . ILE A 1 198 ? -9.785 8.514 10.755 1.00 89.12 198 ILE A CA 1
ATOM 1549 C C . ILE A 1 198 ? -8.923 7.249 10.631 1.00 89.12 198 ILE A C 1
ATOM 1551 O O . ILE A 1 198 ? -8.117 7.152 9.710 1.00 89.12 198 ILE A O 1
ATOM 1555 N N . ASP A 1 199 ? -9.049 6.288 11.552 1.00 91.81 199 ASP A N 1
ATOM 1556 C CA . ASP A 1 199 ? -8.217 5.082 11.619 1.00 91.81 199 ASP A CA 1
ATOM 1557 C C . ASP A 1 199 ? -8.311 4.255 10.340 1.00 91.81 199 ASP A C 1
ATOM 1559 O O . ASP A 1 199 ? -7.290 3.870 9.766 1.00 91.81 199 ASP A O 1
ATOM 1563 N N . ASN A 1 200 ? -9.535 4.039 9.852 1.00 92.31 200 ASN A N 1
ATOM 1564 C CA . ASN A 1 200 ? -9.755 3.312 8.608 1.00 92.31 200 ASN A CA 1
ATOM 1565 C C . ASN A 1 200 ? -9.108 4.038 7.422 1.00 92.31 200 ASN A C 1
ATOM 1567 O O . ASN A 1 200 ? -8.414 3.424 6.617 1.00 92.31 200 ASN A O 1
ATOM 1571 N N . GLU A 1 201 ? -9.287 5.357 7.345 1.00 94.25 201 GLU A N 1
ATOM 1572 C CA . GLU A 1 201 ? -8.718 6.177 6.276 1.00 94.25 201 GLU A CA 1
ATOM 1573 C C . GLU A 1 201 ? -7.178 6.192 6.317 1.00 94.25 201 GLU A C 1
ATOM 1575 O O . GLU A 1 201 ? -6.520 6.125 5.279 1.00 94.25 201 GLU A O 1
ATOM 1580 N N . ILE A 1 202 ? -6.577 6.205 7.511 1.00 95.31 202 ILE A N 1
ATOM 1581 C CA . ILE A 1 202 ? -5.126 6.079 7.702 1.00 95.31 202 ILE A CA 1
ATOM 1582 C C . ILE A 1 202 ? -4.622 4.728 7.182 1.00 95.31 202 ILE A C 1
ATOM 1584 O O . ILE A 1 202 ? -3.608 4.689 6.476 1.00 95.31 202 ILE A O 1
ATOM 1588 N N . VAL A 1 203 ? -5.310 3.628 7.510 1.00 96.50 203 VAL A N 1
ATOM 1589 C CA . VAL A 1 203 ? -4.963 2.279 7.032 1.00 96.50 203 VAL A CA 1
ATOM 1590 C C . VAL A 1 203 ? -5.091 2.186 5.508 1.00 96.50 203 VAL A C 1
ATOM 1592 O O . VAL A 1 203 ? -4.188 1.659 4.852 1.00 96.50 203 VAL A O 1
ATOM 1595 N N . GLU A 1 204 ? -6.152 2.739 4.919 1.00 96.81 204 GLU A N 1
ATOM 1596 C CA . GLU A 1 204 ? -6.349 2.776 3.464 1.00 96.81 204 GLU A CA 1
ATOM 1597 C C . GLU A 1 204 ? -5.267 3.604 2.757 1.00 96.81 204 GLU A C 1
ATOM 1599 O O . GLU A 1 204 ? -4.678 3.150 1.773 1.00 96.81 204 GLU A O 1
ATOM 1604 N N . LEU A 1 205 ? -4.924 4.783 3.283 1.00 97.62 205 LEU A N 1
ATOM 1605 C CA . LEU A 1 205 ? -3.848 5.616 2.739 1.00 97.62 205 LEU A CA 1
ATOM 1606 C C . LEU A 1 205 ? -2.483 4.930 2.850 1.00 97.62 205 LEU A C 1
ATOM 1608 O O . LEU A 1 205 ? -1.688 4.997 1.911 1.00 97.62 205 LEU A O 1
ATOM 1612 N N . CYS A 1 206 ? -2.206 4.239 3.959 1.00 98.06 206 CYS A N 1
ATOM 1613 C CA . CYS A 1 206 ? -0.982 3.452 4.105 1.00 98.06 206 CYS A CA 1
ATOM 1614 C C . CYS A 1 206 ? -0.947 2.292 3.105 1.00 98.06 206 CYS A C 1
ATOM 1616 O O . CYS A 1 206 ? 0.069 2.105 2.439 1.00 98.06 206 CYS A O 1
ATOM 1618 N N . SER A 1 207 ? -2.058 1.571 2.940 1.00 98.62 207 SER A N 1
ATOM 1619 C CA . SER A 1 207 ? -2.209 0.514 1.931 1.00 98.62 207 SER A CA 1
ATOM 1620 C C . SER A 1 207 ? -1.909 1.045 0.529 1.00 98.62 207 SER A C 1
ATOM 1622 O O . SER A 1 207 ? -1.094 0.474 -0.193 1.00 98.62 207 SER A O 1
ATOM 1624 N N . ARG A 1 208 ? -2.475 2.204 0.172 1.00 98.06 208 ARG A N 1
ATOM 1625 C CA . ARG A 1 208 ? -2.242 2.857 -1.122 1.00 98.06 208 ARG A CA 1
ATOM 1626 C C . ARG A 1 208 ? -0.786 3.256 -1.340 1.00 98.06 208 ARG A C 1
ATOM 1628 O O . ARG A 1 208 ? -0.235 3.019 -2.409 1.00 98.06 208 ARG A O 1
ATOM 1635 N N . LEU A 1 209 ? -0.145 3.846 -0.332 1.00 97.75 209 LEU A N 1
ATOM 1636 C CA . LEU A 1 209 ? 1.265 4.235 -0.414 1.00 97.75 209 LEU A CA 1
ATOM 1637 C C . LEU A 1 209 ? 2.192 3.018 -0.539 1.00 97.75 209 LEU A C 1
ATOM 1639 O O . LEU A 1 209 ? 3.214 3.100 -1.224 1.00 97.75 209 LEU A O 1
ATOM 1643 N N . VAL A 1 210 ? 1.836 1.886 0.075 1.00 98.50 210 VAL A N 1
ATOM 1644 C CA . VAL A 1 210 ? 2.556 0.621 -0.118 1.00 98.50 210 VAL A CA 1
ATOM 1645 C C . VAL A 1 210 ? 2.351 0.085 -1.537 1.00 98.50 210 VAL A C 1
ATOM 1647 O O . VAL A 1 210 ? 3.332 -0.306 -2.162 1.00 98.50 210 VAL A O 1
ATOM 1650 N N . LEU A 1 211 ? 1.140 0.152 -2.099 1.00 98.25 211 LEU A N 1
ATOM 1651 C CA . LEU A 1 211 ? 0.896 -0.217 -3.502 1.00 98.25 211 LEU A CA 1
ATOM 1652 C C . LEU A 1 211 ? 1.717 0.641 -4.470 1.00 98.25 211 LEU A C 1
ATOM 1654 O O . LEU A 1 211 ? 2.399 0.102 -5.336 1.00 98.25 211 LEU A O 1
ATOM 1658 N N . TYR A 1 212 ? 1.754 1.960 -4.274 1.00 96.69 212 TYR A N 1
ATOM 1659 C CA . TYR A 1 212 ? 2.641 2.839 -5.042 1.00 96.69 212 TYR A CA 1
ATOM 1660 C C . TYR A 1 212 ? 4.119 2.469 -4.879 1.00 96.69 212 TYR A C 1
ATOM 1662 O O . TYR A 1 212 ? 4.893 2.537 -5.831 1.00 96.69 212 TYR A O 1
ATOM 1670 N N . THR A 1 213 ? 4.525 2.038 -3.684 1.00 96.81 213 THR A N 1
ATOM 1671 C CA . THR A 1 213 ? 5.889 1.553 -3.450 1.00 96.81 213 THR A CA 1
ATOM 1672 C C . THR A 1 213 ? 6.180 0.292 -4.259 1.00 96.81 213 THR A C 1
ATOM 1674 O O . THR A 1 213 ? 7.228 0.215 -4.893 1.00 96.81 213 THR A O 1
ATOM 1677 N N . ILE A 1 214 ? 5.251 -0.666 -4.287 1.00 97.38 214 ILE A N 1
ATOM 1678 C CA . ILE A 1 214 ? 5.361 -1.882 -5.099 1.00 97.38 214 ILE A CA 1
ATOM 1679 C C . ILE A 1 214 ? 5.503 -1.525 -6.582 1.00 97.38 214 ILE A C 1
ATOM 1681 O O . ILE A 1 214 ? 6.441 -1.983 -7.228 1.00 97.38 214 ILE A O 1
ATOM 1685 N N . GLN A 1 215 ? 4.645 -0.645 -7.099 1.00 95.56 215 GLN A N 1
ATOM 1686 C CA . GLN A 1 215 ? 4.712 -0.168 -8.484 1.00 95.56 215 GLN A CA 1
ATOM 1687 C C . GLN A 1 215 ? 6.059 0.487 -8.817 1.00 95.56 215 GLN A C 1
ATOM 1689 O O . GLN A 1 215 ? 6.656 0.184 -9.849 1.00 95.56 215 GLN A O 1
ATOM 1694 N N . MET A 1 216 ? 6.574 1.350 -7.931 1.00 94.56 216 MET A N 1
ATOM 1695 C CA . MET A 1 216 ? 7.898 1.955 -8.102 1.00 94.56 216 MET A CA 1
ATOM 1696 C C . MET A 1 216 ? 9.005 0.895 -8.132 1.00 94.56 216 MET A C 1
ATOM 1698 O O . MET A 1 216 ? 9.914 1.004 -8.950 1.00 94.56 216 MET A O 1
ATOM 1702 N N . LEU A 1 217 ? 8.945 -0.122 -7.265 1.00 94.62 217 LEU A N 1
ATOM 1703 C CA . LEU A 1 217 ? 9.935 -1.203 -7.239 1.00 94.62 217 LEU A CA 1
ATOM 1704 C C . LEU A 1 217 ? 9.895 -2.042 -8.520 1.00 94.62 217 LEU A C 1
ATOM 1706 O O . LEU A 1 217 ? 10.957 -2.285 -9.089 1.00 94.62 217 LEU A O 1
ATOM 1710 N N . ILE A 1 218 ? 8.703 -2.418 -9.000 1.00 93.56 218 ILE A N 1
ATOM 1711 C CA . ILE A 1 218 ? 8.520 -3.140 -10.272 1.00 93.56 218 ILE A CA 1
ATOM 1712 C C . ILE A 1 218 ? 9.142 -2.335 -11.414 1.00 93.56 218 ILE A C 1
ATOM 1714 O O . ILE A 1 218 ? 10.048 -2.810 -12.097 1.00 93.56 218 ILE A O 1
ATOM 1718 N N . ALA A 1 219 ? 8.713 -1.083 -11.580 1.00 91.81 219 ALA A N 1
ATOM 1719 C CA . ALA A 1 219 ? 9.160 -0.246 -12.684 1.00 91.81 219 ALA A CA 1
ATOM 1720 C C . ALA A 1 219 ? 10.672 0.031 -12.627 1.00 91.81 219 ALA A C 1
ATOM 1722 O O . ALA A 1 219 ? 11.351 -0.030 -13.647 1.00 91.81 219 ALA A O 1
ATOM 1723 N N . VAL A 1 220 ? 11.243 0.291 -11.445 1.00 91.31 220 VAL A N 1
ATOM 1724 C CA . VAL A 1 220 ? 12.696 0.492 -11.301 1.00 91.31 220 VAL A CA 1
ATOM 1725 C C . VAL A 1 220 ? 13.483 -0.773 -11.640 1.00 91.31 220 VAL A C 1
ATOM 1727 O O . VAL A 1 220 ? 14.537 -0.665 -12.268 1.00 91.31 220 VAL A O 1
ATOM 1730 N N . HIS A 1 221 ? 13.000 -1.941 -11.213 1.00 90.88 221 HIS A N 1
ATOM 1731 C CA . HIS A 1 221 ? 13.681 -3.212 -11.435 1.00 90.88 221 HIS A CA 1
ATOM 1732 C C . HIS A 1 221 ? 13.665 -3.605 -12.916 1.00 90.88 221 HIS A C 1
ATOM 1734 O O . HIS A 1 221 ? 14.702 -3.961 -13.474 1.00 90.88 221 HIS A O 1
ATOM 1740 N N . TYR A 1 222 ? 12.509 -3.472 -13.568 1.00 90.38 222 TYR A N 1
ATOM 1741 C CA . TYR A 1 222 ? 12.299 -4.004 -14.910 1.00 90.38 222 TYR A CA 1
ATOM 1742 C C . TYR A 1 222 ? 12.526 -3.013 -16.049 1.00 90.38 222 TYR A C 1
ATOM 1744 O O . TYR A 1 222 ? 12.794 -3.471 -17.151 1.00 90.38 222 TYR A O 1
ATOM 1752 N N . ARG A 1 223 ? 12.542 -1.689 -15.826 1.00 87.62 223 ARG A N 1
ATOM 1753 C CA . ARG A 1 223 ? 12.646 -0.674 -16.907 1.00 87.62 223 ARG A CA 1
ATOM 1754 C C . ARG A 1 223 ? 13.770 -0.855 -17.931 1.00 87.62 223 ARG A C 1
ATOM 1756 O O . ARG A 1 223 ? 13.687 -0.279 -19.006 1.00 87.62 223 ARG A O 1
ATOM 1763 N N . VAL A 1 224 ? 14.845 -1.571 -17.596 1.00 85.94 224 VAL A N 1
ATOM 1764 C CA . VAL A 1 224 ? 15.947 -1.846 -18.538 1.00 85.94 224 VAL A CA 1
ATOM 1765 C C . VAL A 1 224 ? 15.731 -3.153 -19.303 1.00 85.94 224 VAL A C 1
ATOM 1767 O O . VAL A 1 224 ? 16.100 -3.237 -20.468 1.00 85.94 224 VAL A O 1
ATOM 1770 N N . LEU A 1 225 ? 15.161 -4.168 -18.651 1.00 86.31 225 LEU A N 1
ATOM 1771 C CA . LEU A 1 225 ? 14.956 -5.499 -19.228 1.00 86.31 225 LEU A CA 1
ATOM 1772 C C . LEU A 1 225 ? 13.649 -5.583 -20.024 1.00 86.31 225 LEU A C 1
ATOM 1774 O O . LEU A 1 225 ? 13.603 -6.230 -21.063 1.00 86.31 225 LEU A O 1
ATOM 1778 N N . ILE A 1 226 ? 12.606 -4.924 -19.523 1.00 86.75 226 ILE A N 1
ATOM 1779 C CA . ILE A 1 226 ? 11.235 -4.927 -20.032 1.00 86.75 226 ILE A CA 1
ATOM 1780 C C . ILE A 1 226 ? 10.770 -3.462 -20.016 1.00 86.75 226 ILE A C 1
ATOM 1782 O O . ILE A 1 226 ? 10.172 -3.003 -19.039 1.00 86.75 226 ILE A O 1
ATOM 1786 N N . PRO A 1 227 ? 11.157 -2.668 -21.031 1.00 86.31 227 PRO A N 1
ATOM 1787 C CA . PRO A 1 227 ? 10.856 -1.240 -21.062 1.00 86.31 227 PRO A CA 1
ATOM 1788 C C . PRO A 1 227 ? 9.376 -0.955 -21.344 1.00 86.31 227 PRO A C 1
ATOM 1790 O O . PRO A 1 227 ? 8.889 0.104 -20.952 1.00 86.31 227 PRO A O 1
ATOM 1793 N N . THR A 1 228 ? 8.660 -1.885 -21.984 1.00 91.56 228 THR A N 1
ATOM 1794 C CA . THR A 1 228 ? 7.231 -1.765 -22.293 1.00 91.56 228 THR A CA 1
ATOM 1795 C C . THR A 1 228 ? 6.423 -2.909 -21.696 1.00 91.56 228 THR A C 1
ATOM 1797 O O . THR A 1 228 ? 6.959 -3.982 -21.421 1.00 91.56 228 THR A O 1
ATOM 1800 N N . VAL A 1 229 ? 5.141 -2.651 -21.456 1.00 92.44 229 VAL A N 1
ATOM 1801 C CA . VAL A 1 229 ? 4.153 -3.630 -21.003 1.00 92.44 229 VAL A CA 1
ATOM 1802 C C . VAL A 1 229 ? 2.923 -3.567 -21.898 1.00 92.44 229 VAL A C 1
ATOM 1804 O O . VAL A 1 229 ? 2.516 -2.479 -22.315 1.00 92.44 229 VAL A O 1
ATOM 1807 N N . SER A 1 230 ? 2.311 -4.723 -22.133 1.00 93.25 230 SER A N 1
ATOM 1808 C CA . SER A 1 230 ? 1.034 -4.834 -22.832 1.00 93.25 230 SER A CA 1
ATOM 1809 C C . SER A 1 230 ? -0.107 -4.536 -21.859 1.00 93.25 230 SER A C 1
ATOM 1811 O O . SER A 1 230 ? -0.252 -5.181 -20.822 1.00 93.25 230 SER A O 1
ATOM 1813 N N . TRP A 1 231 ? -0.932 -3.540 -22.155 1.00 93.19 231 TRP A N 1
ATOM 1814 C CA . TRP A 1 231 ? -2.132 -3.228 -21.389 1.00 93.19 231 TRP A CA 1
ATOM 1815 C C . TRP A 1 231 ? -3.300 -3.082 -22.358 1.00 93.19 231 TRP A C 1
ATOM 1817 O O . TRP A 1 231 ? -3.333 -2.153 -23.157 1.00 93.19 231 TRP A O 1
ATOM 1827 N N . ASP A 1 232 ? -4.248 -4.025 -22.304 1.00 90.00 232 ASP A N 1
ATOM 1828 C CA . ASP A 1 232 ? -5.382 -4.096 -23.241 1.00 90.00 232 ASP A CA 1
ATOM 1829 C C . ASP A 1 232 ? -4.927 -4.120 -24.715 1.00 90.00 232 ASP A C 1
ATOM 1831 O O . ASP A 1 232 ? -5.409 -3.367 -25.560 1.00 90.00 232 ASP A O 1
ATOM 1835 N N . PHE A 1 233 ? -3.956 -4.994 -25.008 1.00 87.31 233 PHE A N 1
ATOM 1836 C CA . PHE A 1 233 ? -3.361 -5.195 -26.338 1.00 87.31 233 PHE A CA 1
ATOM 1837 C C . PHE A 1 233 ? -2.607 -3.982 -26.908 1.00 87.31 233 PHE A C 1
ATOM 1839 O O . PHE A 1 233 ? -2.277 -3.967 -28.096 1.00 87.31 233 PHE A O 1
ATOM 1846 N N . GLU A 1 234 ? -2.307 -2.985 -26.077 1.00 90.50 234 GLU A N 1
ATOM 1847 C CA . GLU A 1 234 ? -1.495 -1.825 -26.435 1.00 90.50 234 GLU A CA 1
ATOM 1848 C C . GLU A 1 234 ? -0.209 -1.771 -25.604 1.00 90.50 234 GLU A C 1
ATOM 1850 O O . GLU A 1 234 ? -0.200 -2.088 -24.418 1.00 90.50 234 GLU A O 1
ATOM 1855 N N . GLU A 1 235 ? 0.891 -1.361 -26.233 1.00 92.31 235 GLU A N 1
ATOM 1856 C CA . GLU A 1 235 ? 2.206 -1.289 -25.595 1.00 92.31 235 GLU A CA 1
ATOM 1857 C C . GLU A 1 235 ? 2.436 0.091 -24.975 1.00 92.31 235 GLU A C 1
ATOM 1859 O O . GLU A 1 235 ? 2.421 1.111 -25.669 1.00 92.31 235 GLU A O 1
ATOM 1864 N N . PHE A 1 236 ? 2.726 0.118 -23.676 1.00 92.12 236 PHE A N 1
ATOM 1865 C CA . PHE A 1 236 ? 3.051 1.339 -22.942 1.00 92.12 236 PHE A CA 1
ATOM 1866 C C . PHE A 1 236 ? 4.410 1.223 -22.265 1.00 92.12 236 PHE A C 1
ATOM 1868 O O . PHE A 1 236 ? 4.792 0.147 -21.815 1.00 92.12 236 PHE A O 1
ATOM 1875 N N . ASP A 1 237 ? 5.121 2.343 -22.111 1.00 91.88 237 ASP A N 1
ATOM 1876 C CA . ASP A 1 237 ? 6.293 2.399 -21.231 1.00 91.88 237 ASP A CA 1
ATOM 1877 C C . ASP A 1 237 ? 5.917 1.920 -19.818 1.00 91.88 237 ASP A C 1
ATOM 1879 O O . ASP A 1 237 ? 4.905 2.342 -19.247 1.00 91.88 237 ASP A O 1
ATOM 1883 N N . ILE A 1 238 ? 6.743 1.049 -19.238 1.00 91.44 238 ILE A N 1
ATOM 1884 C CA . ILE A 1 238 ? 6.463 0.410 -17.949 1.00 91.44 238 ILE A CA 1
ATOM 1885 C C . ILE A 1 238 ? 6.276 1.430 -16.818 1.00 91.44 238 ILE A C 1
ATOM 1887 O O . ILE A 1 238 ? 5.418 1.251 -15.952 1.00 91.44 238 ILE A O 1
ATOM 1891 N N . GLN A 1 239 ? 7.033 2.533 -16.812 1.00 90.81 239 GLN A N 1
ATOM 1892 C CA . GLN A 1 239 ? 6.881 3.570 -15.790 1.00 90.81 239 GLN A CA 1
ATOM 1893 C C . GLN A 1 239 ? 5.553 4.304 -15.980 1.00 90.81 239 GLN A C 1
ATOM 1895 O O . GLN A 1 239 ? 4.851 4.563 -15.001 1.00 90.81 239 GLN A O 1
ATOM 1900 N N . LEU A 1 240 ? 5.171 4.610 -17.222 1.00 90.44 240 LEU A N 1
ATOM 1901 C CA . LEU A 1 240 ? 3.877 5.223 -17.522 1.00 90.44 240 LEU A CA 1
ATOM 1902 C C . LEU A 1 240 ? 2.704 4.314 -17.144 1.00 90.44 240 LEU A C 1
ATOM 1904 O O . LEU A 1 240 ? 1.785 4.777 -16.469 1.00 90.44 240 LEU A O 1
ATOM 1908 N N . ALA A 1 241 ? 2.756 3.029 -17.485 1.00 93.25 241 ALA A N 1
ATOM 1909 C CA . ALA A 1 241 ? 1.701 2.080 -17.148 1.00 93.25 241 ALA A CA 1
ATOM 1910 C C . ALA A 1 241 ? 1.516 1.962 -15.623 1.00 93.25 241 ALA A C 1
ATOM 1912 O O . ALA A 1 241 ? 0.432 2.221 -15.091 1.00 93.25 241 ALA A O 1
ATOM 1913 N N . PHE A 1 242 ? 2.599 1.698 -14.882 1.00 93.12 242 PHE A N 1
ATOM 1914 C CA . PHE A 1 242 ? 2.531 1.555 -13.424 1.00 93.12 242 PHE A CA 1
ATOM 1915 C C . PHE A 1 242 ? 2.271 2.873 -12.675 1.00 93.12 242 PHE A C 1
ATOM 1917 O O . PHE A 1 242 ? 1.835 2.824 -11.528 1.00 93.12 242 PHE A O 1
ATOM 1924 N N . THR A 1 243 ? 2.470 4.040 -13.302 1.00 91.31 243 THR A N 1
ATOM 1925 C CA . THR A 1 243 ? 2.051 5.347 -12.750 1.00 91.31 243 THR A CA 1
ATOM 1926 C C . THR A 1 243 ? 0.601 5.707 -13.057 1.00 91.31 243 THR A C 1
ATOM 1928 O O . THR A 1 243 ? 0.144 6.737 -12.563 1.00 91.31 243 THR A O 1
ATOM 1931 N N . HIS A 1 244 ? -0.125 4.928 -13.864 1.00 93.38 244 HIS A N 1
ATOM 1932 C CA . HIS A 1 244 ? -1.523 5.215 -14.220 1.00 93.38 244 HIS A CA 1
ATOM 1933 C C . HIS A 1 244 ? -2.498 4.093 -13.849 1.00 93.38 244 HIS A C 1
ATOM 1935 O O . HIS A 1 244 ? -3.698 4.348 -13.762 1.00 93.38 244 HIS A O 1
ATOM 1941 N N . VAL A 1 245 ? -2.008 2.889 -13.546 1.00 94.81 245 VAL A N 1
ATOM 1942 C CA . VAL A 1 245 ? -2.829 1.719 -13.182 1.00 94.81 245 VAL A CA 1
ATOM 1943 C C . VAL A 1 245 ? -3.731 1.932 -11.956 1.00 94.81 245 VAL A C 1
ATOM 1945 O O . VAL A 1 245 ? -4.760 1.274 -11.821 1.00 94.81 245 VAL A O 1
ATOM 1948 N N . GLN A 1 246 ? -3.418 2.894 -11.081 1.00 94.00 246 GLN A N 1
ATOM 1949 C CA . GLN A 1 246 ? -4.281 3.250 -9.946 1.00 94.00 246 GLN A CA 1
ATOM 1950 C C . GLN A 1 246 ? -5.539 4.052 -10.315 1.00 94.00 246 GLN A C 1
ATOM 1952 O O . GLN A 1 246 ? -6.398 4.240 -9.455 1.00 94.00 246 GLN A O 1
ATOM 1957 N N . TYR A 1 247 ? -5.623 4.611 -11.525 1.00 94.38 247 TYR A N 1
ATOM 1958 C CA . TYR A 1 247 ? -6.756 5.443 -11.929 1.00 94.38 247 TYR A CA 1
ATOM 1959 C C . TYR A 1 247 ? -7.848 4.587 -12.570 1.00 94.38 247 TYR A C 1
ATOM 1961 O O . TYR A 1 247 ? -7.565 3.654 -13.325 1.00 94.38 247 TYR A O 1
ATOM 1969 N N . SER A 1 248 ? -9.112 4.926 -12.319 1.00 93.50 248 SER A N 1
ATOM 1970 C CA . SER A 1 248 ? -10.262 4.255 -12.939 1.00 93.50 248 SER A CA 1
ATOM 1971 C C . SER A 1 248 ? -10.189 4.310 -14.468 1.00 93.50 248 SER A C 1
ATOM 1973 O O . SER A 1 248 ? -10.390 3.290 -15.116 1.00 93.50 248 SER A O 1
ATOM 1975 N N . GLN A 1 249 ? -9.756 5.452 -15.012 1.00 91.06 249 GLN A N 1
ATOM 1976 C CA . GLN A 1 249 ? -9.574 5.719 -16.447 1.00 91.06 249 GLN A CA 1
ATOM 1977 C C . GLN A 1 249 ? -8.091 5.740 -16.866 1.00 91.06 249 GLN A C 1
ATOM 1979 O O . GLN A 1 249 ? -7.711 6.436 -17.804 1.00 91.06 249 GLN A O 1
ATOM 1984 N N . GLY A 1 250 ? -7.218 5.025 -16.143 1.00 89.25 250 GLY A N 1
ATOM 1985 C CA . GLY A 1 250 ? -5.766 5.052 -16.374 1.00 89.25 250 GLY A CA 1
ATOM 1986 C C . GLY A 1 250 ? -5.367 4.761 -17.823 1.00 89.25 250 GLY A C 1
ATOM 1987 O O . GLY A 1 250 ? -4.548 5.482 -18.390 1.00 89.25 250 GLY A O 1
ATOM 1988 N N . LEU A 1 251 ? -6.002 3.755 -18.424 1.00 89.88 251 LEU A N 1
ATOM 1989 C CA . LEU A 1 251 ? -5.771 3.348 -19.805 1.00 89.88 251 LEU A CA 1
ATOM 1990 C C . LEU A 1 251 ? -6.192 4.440 -20.804 1.00 89.88 251 LEU A C 1
ATOM 1992 O O . LEU A 1 251 ? -5.389 4.841 -21.641 1.00 89.88 251 LEU A O 1
ATOM 1996 N N . ASP A 1 252 ? -7.401 4.992 -20.668 1.00 90.50 252 ASP A N 1
ATOM 1997 C CA . ASP A 1 252 ? -7.907 6.053 -21.553 1.00 90.50 252 ASP A CA 1
ATOM 1998 C C . ASP A 1 252 ? -7.011 7.300 -21.531 1.00 90.50 252 ASP A C 1
ATOM 2000 O O . ASP A 1 252 ? -6.766 7.929 -22.563 1.00 90.50 252 ASP A O 1
ATOM 2004 N N . ILE A 1 253 ? -6.468 7.639 -20.355 1.00 87.81 253 ILE A N 1
ATOM 2005 C CA . ILE A 1 253 ? -5.526 8.753 -20.188 1.00 87.81 253 ILE A CA 1
ATOM 2006 C C . ILE A 1 253 ? -4.252 8.513 -21.004 1.00 87.81 253 ILE A C 1
ATOM 2008 O O . ILE A 1 253 ? -3.752 9.441 -21.645 1.00 87.81 253 ILE A O 1
ATOM 2012 N N . LEU A 1 254 ? -3.717 7.289 -20.985 1.00 88.50 254 LEU A N 1
ATOM 2013 C CA . LEU A 1 254 ? -2.516 6.945 -21.742 1.00 88.50 254 LEU A CA 1
ATOM 2014 C C . LEU A 1 254 ? -2.788 6.913 -23.251 1.00 88.50 254 LEU A C 1
ATOM 2016 O O . LEU A 1 254 ? -2.023 7.518 -24.004 1.00 88.50 254 LEU A O 1
ATOM 2020 N N . LYS A 1 255 ? -3.911 6.326 -23.685 1.00 88.31 255 LYS A N 1
ATOM 2021 C CA . LYS A 1 255 ? -4.340 6.325 -25.096 1.00 88.31 255 LYS A CA 1
ATOM 2022 C C . LYS A 1 255 ? -4.470 7.744 -25.649 1.00 88.31 255 LYS A C 1
ATOM 2024 O O . LYS A 1 255 ? -3.953 8.049 -26.724 1.00 88.31 255 LYS A O 1
ATOM 2029 N N . GLY A 1 256 ? -5.093 8.642 -24.882 1.00 85.56 256 GLY A N 1
ATOM 2030 C CA . GLY A 1 256 ? -5.222 10.051 -25.251 1.00 85.56 256 GLY A CA 1
ATOM 2031 C C . GLY A 1 256 ? -3.875 10.768 -25.399 1.00 85.56 256 GLY A C 1
ATOM 2032 O O . GLY A 1 256 ? -3.726 11.602 -26.289 1.00 85.56 256 GLY A O 1
ATOM 2033 N N . ARG A 1 257 ? -2.872 10.430 -24.576 1.00 83.00 257 ARG A N 1
ATOM 2034 C CA . ARG A 1 257 ? -1.514 10.989 -24.708 1.00 83.00 257 ARG A CA 1
ATOM 2035 C C . ARG A 1 257 ? -0.804 10.497 -25.962 1.00 83.00 257 ARG A C 1
ATOM 2037 O O . ARG A 1 257 ? -0.275 11.320 -26.697 1.00 83.00 257 ARG A O 1
ATOM 2044 N N . MET A 1 258 ? -0.859 9.196 -26.243 1.00 81.50 258 MET A N 1
ATOM 2045 C CA . MET A 1 258 ? -0.242 8.634 -27.450 1.00 81.50 258 MET A CA 1
ATOM 2046 C C . MET A 1 258 ? -0.804 9.264 -28.729 1.00 81.50 258 MET A C 1
ATOM 2048 O O . MET A 1 258 ? -0.053 9.580 -29.646 1.00 81.50 258 MET A O 1
ATOM 2052 N N . GLN A 1 259 ? -2.120 9.493 -28.783 1.00 78.56 259 GLN A N 1
ATOM 2053 C CA . GLN A 1 259 ? -2.757 10.156 -29.926 1.00 78.56 259 GLN A CA 1
ATOM 2054 C C . GLN A 1 259 ? -2.302 11.611 -30.104 1.00 78.56 259 GLN A C 1
ATOM 2056 O O . GLN A 1 259 ? -2.197 12.076 -31.236 1.00 78.56 259 GLN A O 1
ATOM 2061 N N . LEU A 1 260 ? -2.040 12.331 -29.008 1.00 75.81 260 LEU A N 1
ATOM 2062 C CA . LEU A 1 260 ? -1.530 13.703 -29.055 1.00 75.81 260 LEU A CA 1
ATOM 2063 C C . LEU A 1 260 ? -0.078 13.756 -29.531 1.00 75.81 260 LEU A C 1
ATOM 2065 O O . LEU A 1 260 ? 0.240 14.613 -30.350 1.00 75.81 260 LEU A O 1
ATOM 2069 N N . ASP A 1 261 ? 0.772 12.843 -29.061 1.00 76.81 261 ASP A N 1
ATOM 2070 C CA . ASP A 1 261 ? 2.174 12.772 -29.486 1.00 76.81 261 ASP A CA 1
ATOM 2071 C C . ASP A 1 261 ? 2.265 12.451 -30.991 1.00 76.81 261 ASP A C 1
ATOM 2073 O O . ASP A 1 261 ? 2.957 13.146 -31.728 1.00 76.81 261 ASP A O 1
ATOM 2077 N N . LEU A 1 262 ? 1.446 11.511 -31.482 1.00 73.38 262 LEU A N 1
ATOM 2078 C CA . LEU A 1 262 ? 1.331 11.193 -32.915 1.00 73.38 262 LEU A CA 1
ATOM 2079 C C . LEU A 1 262 ? 0.768 12.337 -33.776 1.00 73.38 262 LEU A C 1
ATOM 2081 O O . LEU A 1 262 ? 0.949 12.324 -34.989 1.00 73.38 262 LEU A O 1
ATOM 2085 N N . ALA A 1 263 ? 0.033 13.283 -33.186 1.00 66.75 263 ALA A N 1
ATOM 2086 C CA . ALA A 1 263 ? -0.509 14.442 -33.897 1.00 66.75 263 ALA A CA 1
ATOM 2087 C C . ALA A 1 263 ? 0.471 15.630 -33.946 1.00 66.75 263 ALA A C 1
ATOM 2089 O O . ALA A 1 263 ? 0.210 16.601 -34.660 1.00 66.75 263 ALA A O 1
ATOM 2090 N N . LEU A 1 264 ? 1.544 15.583 -33.150 1.00 65.62 264 LEU A N 1
ATOM 2091 C CA . LEU A 1 264 ? 2.575 16.619 -33.059 1.00 65.62 264 LEU A CA 1
ATOM 2092 C C . LEU A 1 264 ? 3.858 16.267 -33.832 1.00 65.62 264 LEU A C 1
ATOM 2094 O O . LEU A 1 264 ? 4.649 17.180 -34.087 1.00 65.62 264 LEU A O 1
ATOM 2098 N N . ASP A 1 265 ? 4.031 14.998 -34.208 1.00 54.00 265 ASP A N 1
ATOM 2099 C CA . ASP A 1 265 ? 5.068 14.487 -35.122 1.00 54.00 265 ASP A CA 1
ATOM 2100 C C . ASP A 1 265 ? 4.650 14.584 -36.606 1.00 54.00 265 ASP A C 1
ATOM 2102 O O . ASP A 1 265 ? 5.538 14.860 -37.452 1.00 54.00 265 ASP A O 1
#